Protein AF-A0A178CF64-F1 (afdb_monomer_lite)

Sequence (300 aa):
MYASLKESGLGAGDWAVFPGGGGGTGIQGVQLACAMGIRPVVVDTGESRRSLSLSLGAEYFVDFMTEADPVKKVLQVTNGGAHGVFVSAVQAYPASLDYLGSRIGGVVMCVGLPPKGRYHIDADPTQLCLKNQSIRGTLSSSRKDIAATLDFAKRGKIHLEPVVVGVSKFNEAVQRLKKGQVAGYAACMSERRFSELPEFVHDGVIYNAQPPMTSQDYGRMIDGIVGKLENFRLDLEMLVVDDRCSTDLDGMVSARFRLSYDSPNKKLGQDRVVFYEHVFFRFQGGKIAEIWPLIAWPET

Structure (mmCIF, N/CA/C/O backbone):
data_AF-A0A178CF64-F1
#
_entry.id   AF-A0A178CF64-F1
#
loop_
_atom_site.group_PDB
_atom_site.id
_atom_site.type_symbol
_atom_site.label_atom_id
_atom_site.label_alt_id
_atom_site.label_comp_id
_atom_site.label_asym_id
_atom_site.label_entity_id
_atom_site.label_seq_id
_atom_site.pdbx_PDB_ins_code
_atom_site.Cartn_x
_atom_site.Cartn_y
_atom_site.Cartn_z
_atom_site.occupancy
_atom_site.B_iso_or_equiv
_atom_site.auth_seq_id
_atom_site.auth_comp_id
_atom_site.auth_asym_id
_atom_site.auth_atom_id
_atom_site.pdbx_PDB_model_num
ATOM 1 N N . MET A 1 1 ? -7.869 -3.613 -4.020 1.00 85.31 1 MET A N 1
ATOM 2 C CA . MET A 1 1 ? -6.870 -4.348 -4.825 1.00 85.31 1 MET A CA 1
ATOM 3 C C . MET A 1 1 ? -7.505 -5.266 -5.867 1.00 85.31 1 MET A C 1
ATOM 5 O O . MET A 1 1 ? -7.234 -5.058 -7.037 1.00 85.31 1 MET A O 1
ATOM 9 N N . TYR A 1 2 ? -8.408 -6.188 -5.499 1.00 91.44 2 TYR A N 1
ATOM 10 C CA . TYR A 1 2 ? -9.139 -7.033 -6.467 1.00 91.44 2 TYR A CA 1
ATOM 11 C C . TYR A 1 2 ? -9.756 -6.249 -7.636 1.00 91.44 2 TYR A C 1
ATOM 13 O O . TYR A 1 2 ? -9.533 -6.585 -8.793 1.00 91.44 2 TYR A O 1
ATOM 21 N N . ALA A 1 3 ? -10.483 -5.162 -7.341 1.00 88.06 3 ALA A N 1
ATOM 22 C CA . ALA A 1 3 ? -11.058 -4.313 -8.383 1.00 88.06 3 ALA A CA 1
ATOM 23 C C . ALA A 1 3 ? -9.978 -3.771 -9.332 1.00 88.06 3 ALA A C 1
ATOM 25 O O . ALA A 1 3 ? -10.177 -3.784 -10.534 1.00 88.06 3 ALA A O 1
ATOM 26 N N . SER A 1 4 ? -8.813 -3.383 -8.811 1.00 92.69 4 SER A N 1
ATOM 27 C CA . SER A 1 4 ? -7.687 -2.911 -9.621 1.00 92.69 4 SER A CA 1
ATOM 28 C C . SER A 1 4 ? -7.172 -3.990 -10.575 1.00 92.69 4 SER A C 1
ATOM 30 O O . SER A 1 4 ? -7.055 -3.733 -11.765 1.00 92.69 4 SER A O 1
ATOM 32 N N . LEU A 1 5 ? -6.959 -5.217 -10.087 1.00 96.69 5 LEU A N 1
ATOM 33 C CA . LEU A 1 5 ? -6.530 -6.360 -10.909 1.00 96.69 5 LEU A CA 1
ATOM 34 C C . LEU A 1 5 ? -7.553 -6.733 -11.988 1.00 96.69 5 LEU A C 1
ATOM 36 O O . LEU A 1 5 ? -7.196 -7.043 -13.116 1.00 96.69 5 LEU A O 1
ATOM 40 N N . LYS A 1 6 ? -8.845 -6.680 -11.657 1.00 95.56 6 LYS A N 1
ATOM 41 C CA . LYS A 1 6 ? -9.922 -6.925 -12.622 1.00 95.56 6 LYS A CA 1
ATOM 42 C C . LYS A 1 6 ? -9.982 -5.823 -13.688 1.00 95.56 6 LYS A C 1
ATOM 44 O O . LYS A 1 6 ? -10.086 -6.111 -14.873 1.00 95.56 6 LYS A O 1
ATOM 49 N N . GLU A 1 7 ? -9.934 -4.561 -13.265 1.00 94.94 7 GLU A N 1
ATOM 50 C CA . GLU A 1 7 ? -10.034 -3.390 -14.143 1.00 94.94 7 GLU A CA 1
ATOM 51 C C . GLU A 1 7 ? -8.766 -3.159 -14.982 1.00 94.94 7 GLU A C 1
ATOM 53 O O . GLU A 1 7 ? -8.830 -2.481 -16.005 1.00 94.94 7 GLU A O 1
ATOM 58 N N . SER A 1 8 ? -7.620 -3.720 -14.592 1.00 97.50 8 SER A N 1
ATOM 59 C CA . SER A 1 8 ? -6.404 -3.667 -15.406 1.00 97.50 8 SER A CA 1
ATOM 60 C C . SER A 1 8 ? -6.485 -4.560 -16.648 1.00 97.50 8 SER A C 1
ATOM 62 O O . SER A 1 8 ? -5.685 -4.391 -17.560 1.00 97.50 8 SER A O 1
ATOM 64 N N . GLY A 1 9 ? -7.414 -5.524 -16.680 1.00 97.56 9 GLY A N 1
ATOM 65 C CA . GLY A 1 9 ? -7.559 -6.476 -17.783 1.00 97.56 9 GLY A CA 1
ATOM 66 C C . GLY A 1 9 ? -6.433 -7.510 -17.884 1.00 97.56 9 GLY A C 1
ATOM 67 O O . GLY A 1 9 ? -6.314 -8.153 -18.922 1.00 97.56 9 GLY A O 1
ATOM 68 N N . LEU A 1 10 ? -5.620 -7.675 -16.834 1.00 98.38 10 LEU A N 1
ATOM 69 C CA . LEU A 1 10 ? -4.530 -8.655 -16.825 1.00 98.38 10 LEU A CA 1
ATOM 70 C C . LEU A 1 10 ? -5.092 -10.080 -16.725 1.00 98.38 10 LEU A C 1
ATOM 72 O O . LEU A 1 10 ? -6.057 -10.330 -15.997 1.00 98.38 10 LEU A O 1
ATOM 76 N N . GLY A 1 11 ? -4.457 -11.012 -17.431 1.00 97.62 11 GLY A N 1
ATOM 77 C CA . GLY A 1 11 ? -4.781 -12.433 -17.446 1.00 97.62 11 GLY A CA 1
ATOM 78 C C . GLY A 1 11 ? -3.670 -13.320 -16.883 1.00 97.62 11 GLY A C 1
ATOM 79 O O . GLY A 1 11 ? -2.595 -12.868 -16.489 1.00 97.62 11 GLY A O 1
ATOM 80 N N . ALA A 1 12 ? -3.935 -14.626 -16.843 1.00 98.50 12 ALA A N 1
ATOM 81 C CA . ALA A 1 12 ? -2.943 -15.595 -16.398 1.00 98.50 12 ALA A CA 1
ATOM 82 C C . ALA A 1 12 ? -1.690 -15.559 -17.294 1.00 98.50 12 ALA A C 1
ATOM 84 O O . ALA A 1 12 ? -1.793 -15.548 -18.518 1.00 98.50 12 ALA A O 1
ATOM 85 N N . GLY A 1 13 ? -0.510 -15.565 -16.675 1.00 98.31 13 GLY A N 1
ATOM 86 C CA . GLY A 1 13 ? 0.785 -15.435 -17.346 1.00 98.31 13 GLY A CA 1
ATOM 87 C C . GLY A 1 13 ? 1.297 -13.997 -17.470 1.00 98.31 13 GLY A C 1
ATOM 88 O O . GLY A 1 13 ? 2.499 -13.814 -17.679 1.00 98.31 13 GLY A O 1
ATOM 89 N N . ASP A 1 14 ? 0.444 -12.988 -17.277 1.00 98.75 14 ASP A N 1
ATOM 90 C CA . ASP A 1 14 ? 0.860 -11.590 -17.345 1.00 98.75 14 ASP A CA 1
ATOM 91 C C . ASP A 1 14 ? 1.716 -11.192 -16.139 1.00 98.75 14 ASP A C 1
ATOM 93 O O . ASP A 1 14 ? 1.445 -11.548 -14.995 1.00 98.75 14 ASP A O 1
ATOM 97 N N . TRP A 1 15 ? 2.746 -10.395 -16.396 1.00 98.88 15 TRP A N 1
ATOM 98 C CA . TRP A 1 15 ? 3.561 -9.736 -15.373 1.00 98.88 15 TRP A CA 1
ATOM 99 C C . TRP A 1 15 ? 2.840 -8.565 -14.705 1.00 98.88 15 TRP A C 1
ATOM 101 O O . TRP A 1 15 ? 2.502 -7.586 -15.377 1.00 98.88 15 TRP A O 1
ATOM 111 N N . ALA A 1 16 ? 2.718 -8.619 -13.379 1.00 98.81 16 ALA A N 1
ATOM 112 C CA . ALA A 1 16 ? 2.222 -7.529 -12.547 1.00 98.81 16 ALA A CA 1
ATOM 113 C C . ALA A 1 16 ? 3.296 -7.059 -11.561 1.00 98.81 16 ALA A C 1
ATOM 115 O O . ALA A 1 16 ? 3.776 -7.842 -10.747 1.00 98.81 16 ALA A O 1
ATOM 116 N N . VAL A 1 17 ? 3.655 -5.779 -11.601 1.00 98.88 17 VAL A N 1
ATOM 117 C CA . VAL A 1 17 ? 4.623 -5.178 -10.674 1.00 98.88 17 VAL A CA 1
ATOM 118 C C . VAL A 1 17 ? 3.885 -4.461 -9.549 1.00 98.88 17 VAL A C 1
ATOM 120 O O . VAL A 1 17 ? 2.969 -3.680 -9.797 1.00 98.88 17 VAL A O 1
ATOM 123 N N . PHE A 1 18 ? 4.305 -4.702 -8.308 1.00 98.44 18 PHE A N 1
ATOM 124 C CA . PHE A 1 18 ? 3.733 -4.124 -7.092 1.00 98.44 18 PHE A CA 1
ATOM 125 C C . PHE A 1 18 ? 4.794 -3.313 -6.334 1.00 98.44 18 PHE A C 1
ATOM 127 O O . PHE A 1 18 ? 5.463 -3.853 -5.445 1.00 98.44 18 PHE A O 1
ATOM 134 N N . PRO A 1 19 ? 4.966 -2.015 -6.643 1.00 96.00 19 PRO A N 1
ATOM 135 C CA . PRO A 1 19 ? 5.761 -1.121 -5.814 1.00 96.00 19 PRO A CA 1
ATOM 136 C C . PRO A 1 19 ? 5.091 -0.925 -4.445 1.00 96.00 19 PRO A C 1
ATOM 138 O O . PRO A 1 19 ? 3.939 -0.485 -4.351 1.00 96.00 19 PRO A O 1
ATOM 141 N N . GLY A 1 20 ? 5.802 -1.286 -3.375 1.00 86.31 20 GLY A N 1
ATOM 142 C CA . GLY A 1 20 ? 5.241 -1.421 -2.027 1.00 86.31 20 GLY A CA 1
ATOM 143 C C . GLY A 1 20 ? 4.460 -2.720 -1.807 1.00 86.31 20 GLY A C 1
ATOM 144 O O . GLY A 1 20 ? 3.573 -2.772 -0.950 1.00 86.31 20 GLY A O 1
ATOM 145 N N . GLY A 1 21 ? 4.734 -3.752 -2.611 1.00 86.94 21 GLY A N 1
ATOM 146 C CA . GLY A 1 21 ? 4.069 -5.055 -2.549 1.00 86.94 21 GLY A CA 1
ATOM 147 C C . GLY A 1 21 ? 4.280 -5.810 -1.233 1.00 86.94 21 GLY A C 1
ATOM 148 O O . GLY A 1 21 ? 3.460 -6.656 -0.897 1.00 86.94 21 GLY A O 1
ATOM 149 N N . GLY A 1 22 ? 5.319 -5.478 -0.460 1.00 83.12 22 GLY A N 1
ATOM 150 C CA . GLY A 1 22 ? 5.569 -6.050 0.865 1.00 83.12 22 GLY A CA 1
ATOM 151 C C . GLY A 1 22 ? 4.776 -5.381 1.996 1.00 83.12 22 GLY A C 1
ATOM 152 O O . GLY A 1 22 ? 4.854 -5.824 3.140 1.00 83.12 22 GLY A O 1
ATOM 153 N N . GLY A 1 23 ? 4.025 -4.311 1.707 1.00 78.19 23 GLY A N 1
ATOM 154 C CA . GLY A 1 23 ? 3.138 -3.633 2.657 1.00 78.19 23 GLY A CA 1
ATOM 155 C C . GLY A 1 23 ? 1.730 -4.240 2.731 1.00 78.19 23 GLY A C 1
ATOM 156 O O . GLY A 1 23 ? 1.338 -5.054 1.899 1.00 78.19 23 GLY A O 1
ATOM 157 N N . GLY A 1 24 ? 0.915 -3.798 3.698 1.00 72.81 24 GLY A N 1
ATOM 158 C CA . GLY A 1 24 ? -0.389 -4.416 4.004 1.00 72.81 24 GLY A CA 1
ATOM 159 C C . GLY A 1 24 ? -1.406 -4.449 2.851 1.00 72.81 24 GLY A C 1
ATOM 160 O O . GLY A 1 24 ? -2.126 -5.434 2.691 1.00 72.81 24 GLY A O 1
ATOM 161 N N . THR A 1 25 ? -1.461 -3.403 2.021 1.00 81.12 25 THR A N 1
ATOM 162 C CA . THR A 1 25 ? -2.334 -3.367 0.829 1.00 81.12 25 THR A CA 1
ATOM 163 C C . THR A 1 25 ? -1.699 -4.083 -0.363 1.00 81.12 25 THR A C 1
ATOM 165 O O . THR A 1 25 ? -2.390 -4.793 -1.096 1.00 81.12 25 THR A O 1
ATOM 168 N N . GLY A 1 26 ? -0.389 -3.907 -0.556 1.00 86.94 26 GLY A N 1
ATOM 169 C CA . GLY A 1 26 ? 0.361 -4.495 -1.664 1.00 86.94 26 GLY A CA 1
ATOM 170 C C . GLY A 1 26 ? 0.359 -6.022 -1.620 1.00 86.94 26 GLY A C 1
ATOM 171 O O . GLY A 1 26 ? 0.064 -6.660 -2.629 1.00 86.94 26 GLY A O 1
ATOM 172 N N . ILE A 1 27 ? 0.552 -6.604 -0.433 1.00 88.06 27 ILE A N 1
ATOM 173 C CA . ILE A 1 27 ? 0.664 -8.058 -0.259 1.00 88.06 27 ILE A CA 1
ATOM 174 C C . ILE A 1 27 ? -0.650 -8.791 -0.547 1.00 88.06 27 ILE A C 1
ATOM 176 O O . ILE A 1 27 ? -0.655 -9.926 -1.017 1.00 88.06 27 ILE A O 1
ATOM 180 N N . GLN A 1 28 ? -1.790 -8.125 -0.341 1.00 89.12 28 GLN A N 1
ATOM 181 C CA . GLN A 1 28 ? -3.089 -8.646 -0.775 1.00 89.12 28 GLN A CA 1
ATOM 182 C C . GLN A 1 28 ? -3.179 -8.704 -2.304 1.00 89.12 28 GLN A C 1
ATOM 184 O O . GLN A 1 28 ? -3.782 -9.621 -2.852 1.00 89.12 28 GLN A O 1
ATOM 189 N N . GLY A 1 29 ? -2.577 -7.735 -2.997 1.00 94.06 29 GLY A N 1
ATOM 190 C CA . GLY A 1 29 ? -2.503 -7.712 -4.456 1.00 94.06 29 GLY A CA 1
ATOM 191 C C . GLY A 1 29 ? -1.638 -8.813 -5.025 1.00 94.06 29 GLY A C 1
ATOM 192 O O . GLY A 1 29 ? -2.067 -9.471 -5.963 1.00 94.06 29 GLY A O 1
ATOM 193 N N . VAL A 1 30 ? -0.484 -9.059 -4.409 1.00 97.62 30 VAL A N 1
ATOM 194 C CA . VAL A 1 30 ? 0.423 -10.155 -4.774 1.00 97.62 30 VAL A CA 1
ATOM 195 C C . VAL A 1 30 ? -0.295 -11.503 -4.704 1.00 97.62 30 VAL A C 1
ATOM 197 O O . VAL A 1 30 ? -0.315 -12.238 -5.689 1.00 97.62 30 VAL A O 1
ATOM 200 N N . GLN A 1 31 ? -0.957 -11.791 -3.581 1.00 97.94 31 GLN A N 1
ATOM 201 C CA . GLN A 1 31 ? -1.690 -13.046 -3.387 1.00 97.94 31 GLN A CA 1
ATOM 202 C C . GLN A 1 31 ? -2.848 -13.204 -4.373 1.00 97.94 31 GLN A C 1
ATOM 204 O O . GLN A 1 31 ? -3.008 -14.257 -4.984 1.00 97.94 31 GLN A O 1
ATOM 209 N N . LEU A 1 32 ? -3.642 -12.145 -4.559 1.00 97.38 32 LEU A N 1
ATOM 210 C CA . LEU A 1 32 ? -4.746 -12.143 -5.519 1.00 97.38 32 LEU A CA 1
ATOM 211 C C . LEU A 1 32 ? -4.250 -12.352 -6.950 1.00 97.38 32 LEU A C 1
ATOM 213 O O . LEU A 1 32 ? -4.822 -13.163 -7.669 1.00 97.38 32 LEU A O 1
ATOM 217 N N . ALA A 1 33 ? -3.183 -11.662 -7.351 1.00 98.31 33 ALA A N 1
ATOM 218 C CA . ALA A 1 33 ? -2.577 -11.818 -8.666 1.00 98.31 33 ALA A CA 1
ATOM 219 C C . ALA A 1 33 ? -2.101 -13.261 -8.878 1.00 98.31 33 ALA A C 1
ATOM 221 O O . ALA A 1 33 ? -2.531 -13.901 -9.836 1.00 98.31 33 ALA A O 1
ATOM 222 N N . CYS A 1 34 ? -1.331 -13.808 -7.933 1.00 98.38 34 CYS A N 1
ATOM 223 C CA . CYS A 1 34 ? -0.891 -15.202 -7.964 1.00 98.38 34 CYS A CA 1
ATOM 224 C C . CYS A 1 34 ? -2.085 -16.170 -8.081 1.00 98.38 34 CYS A C 1
ATOM 226 O O . CYS A 1 34 ? -2.106 -17.053 -8.939 1.00 98.38 34 CYS A O 1
ATOM 228 N N . ALA A 1 35 ? -3.141 -15.960 -7.289 1.00 97.94 35 ALA A N 1
ATOM 229 C CA . ALA A 1 35 ? -4.351 -16.779 -7.319 1.00 97.94 35 ALA A CA 1
ATOM 230 C C . ALA A 1 35 ? -5.157 -16.660 -8.627 1.00 97.94 35 ALA A C 1
ATOM 232 O O . ALA A 1 35 ? -5.910 -17.577 -8.962 1.00 97.94 35 ALA A O 1
ATOM 233 N N . MET A 1 36 ? -5.007 -15.552 -9.356 1.00 98.25 36 MET A N 1
ATOM 234 C CA . MET A 1 36 ? -5.576 -15.315 -10.688 1.00 98.25 36 MET A CA 1
ATOM 235 C C . MET A 1 36 ? -4.660 -15.820 -11.821 1.00 98.25 36 MET A C 1
ATOM 237 O O . MET A 1 36 ? -5.006 -15.682 -12.991 1.00 98.25 36 MET A O 1
ATOM 241 N N . GLY A 1 37 ? -3.508 -16.417 -11.492 1.00 98.38 37 GLY A N 1
ATOM 242 C CA . GLY A 1 37 ? -2.508 -16.889 -12.454 1.00 98.38 37 GLY A CA 1
ATOM 243 C C . GLY A 1 37 ? -1.616 -15.783 -13.026 1.00 98.38 37 GLY A C 1
ATOM 244 O O . GLY A 1 37 ? -0.820 -16.049 -13.923 1.00 98.38 37 GLY A O 1
ATOM 245 N N . ILE A 1 38 ? -1.749 -14.552 -12.534 1.00 98.81 38 ILE A N 1
ATOM 246 C CA . ILE A 1 38 ? -0.888 -13.412 -12.863 1.00 98.81 38 ILE A CA 1
ATOM 247 C C . ILE A 1 38 ? 0.437 -13.592 -12.110 1.00 98.81 38 ILE A C 1
ATOM 249 O O . ILE A 1 38 ? 0.459 -14.129 -11.004 1.00 98.81 38 ILE A O 1
ATOM 253 N N . ARG A 1 39 ? 1.540 -13.136 -12.702 1.00 98.75 39 ARG A N 1
ATOM 254 C CA . ARG A 1 39 ? 2.914 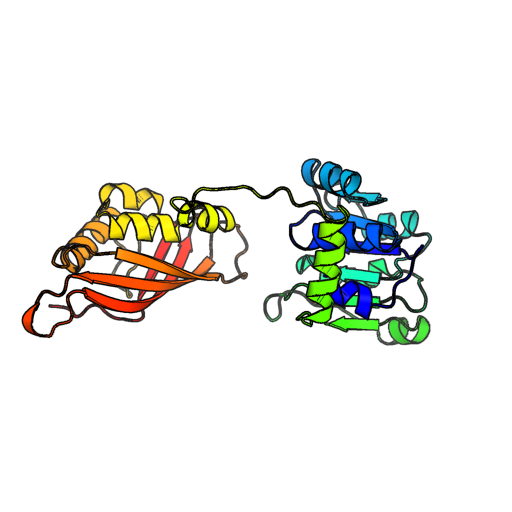-13.318 -12.219 1.00 98.75 39 ARG A CA 1
ATOM 255 C C . ARG A 1 39 ? 3.389 -12.075 -11.458 1.00 98.75 39 ARG A C 1
ATOM 257 O O . ARG A 1 39 ? 3.714 -11.068 -12.098 1.00 98.75 39 ARG A O 1
ATOM 264 N N . PRO A 1 40 ? 3.398 -12.079 -10.111 1.00 98.75 40 PRO A N 1
ATOM 265 C CA . PRO A 1 40 ? 3.672 -10.878 -9.335 1.00 98.75 40 PRO A CA 1
ATOM 266 C C . PRO A 1 40 ? 5.178 -10.653 -9.162 1.00 98.75 40 PRO A C 1
ATOM 268 O O . PRO A 1 40 ? 5.913 -11.556 -8.766 1.00 98.75 40 PRO A O 1
ATOM 271 N N . VAL A 1 41 ? 5.624 -9.419 -9.373 1.00 98.88 41 VAL A N 1
ATOM 272 C CA . VAL A 1 41 ? 6.958 -8.928 -9.016 1.00 98.88 41 VAL A CA 1
ATOM 273 C C . VAL A 1 41 ? 6.789 -7.851 -7.955 1.00 98.88 41 VAL A C 1
ATOM 275 O O . VAL A 1 41 ? 6.091 -6.862 -8.171 1.00 98.88 41 VAL A O 1
ATOM 278 N N . VAL A 1 42 ? 7.421 -8.025 -6.801 1.00 98.69 42 VAL A N 1
ATOM 279 C CA . VAL A 1 42 ? 7.380 -7.042 -5.715 1.00 98.69 42 VAL A CA 1
ATOM 280 C C . VAL A 1 42 ? 8.602 -6.144 -5.792 1.00 98.69 42 VAL A C 1
ATOM 282 O O . VAL A 1 42 ? 9.720 -6.635 -5.914 1.00 98.69 42 VAL A O 1
ATOM 285 N N . VAL A 1 43 ? 8.386 -4.833 -5.684 1.00 98.31 43 VAL A N 1
ATOM 286 C CA . VAL A 1 43 ? 9.458 -3.853 -5.474 1.00 98.31 43 VAL A CA 1
ATOM 287 C C . VAL A 1 43 ? 9.263 -3.256 -4.088 1.00 98.31 43 VAL A C 1
ATOM 289 O O . VAL A 1 43 ? 8.299 -2.525 -3.857 1.00 98.31 43 VAL A O 1
ATOM 292 N N . ASP A 1 44 ? 10.125 -3.613 -3.144 1.00 94.44 44 ASP A N 1
ATOM 293 C CA . ASP A 1 44 ? 10.050 -3.151 -1.754 1.00 94.44 44 ASP A CA 1
ATOM 294 C C . ASP A 1 44 ? 11.455 -3.162 -1.124 1.00 94.44 44 ASP A C 1
ATOM 296 O O . ASP A 1 44 ? 12.432 -3.201 -1.858 1.00 94.44 44 ASP A O 1
ATOM 300 N N . THR A 1 45 ? 11.599 -3.102 0.199 1.00 92.69 45 THR A N 1
ATOM 301 C CA . THR A 1 45 ? 12.903 -3.258 0.859 1.00 92.69 45 THR A CA 1
ATOM 302 C C . THR A 1 45 ? 12.812 -4.038 2.168 1.00 92.69 45 THR A C 1
ATOM 304 O O . THR A 1 45 ? 11.806 -3.966 2.881 1.00 92.69 45 THR A O 1
ATOM 307 N N . GLY A 1 46 ? 13.875 -4.776 2.493 1.00 88.19 46 GLY A N 1
ATOM 308 C CA . GLY A 1 46 ? 14.039 -5.485 3.759 1.00 88.19 46 GLY A CA 1
ATOM 309 C C . GLY A 1 46 ? 13.685 -6.972 3.701 1.00 88.19 46 GLY A C 1
ATOM 310 O O . GLY A 1 46 ? 12.709 -7.395 3.077 1.00 88.19 46 GLY A O 1
ATOM 311 N N . GLU A 1 47 ? 14.470 -7.777 4.423 1.00 88.75 47 GLU A N 1
ATOM 312 C CA . GLU A 1 47 ? 14.418 -9.244 4.351 1.00 88.75 47 GLU A CA 1
ATOM 313 C C . GLU A 1 47 ? 13.080 -9.833 4.818 1.00 88.75 47 GLU A C 1
ATOM 315 O O . GLU A 1 47 ? 12.573 -10.786 4.231 1.00 88.75 47 GLU A O 1
ATOM 320 N N . SER A 1 48 ? 12.441 -9.231 5.824 1.00 83.44 48 SER A N 1
ATOM 321 C CA . SER A 1 48 ? 11.122 -9.681 6.284 1.00 83.44 48 SER A CA 1
ATOM 322 C C . SER A 1 48 ? 10.056 -9.540 5.194 1.00 83.44 48 SER A C 1
ATOM 324 O O . SER A 1 48 ? 9.268 -10.461 4.977 1.00 83.44 48 SER A O 1
ATOM 326 N N . ARG A 1 49 ? 10.057 -8.419 4.460 1.00 86.75 49 ARG A N 1
ATOM 327 C CA . ARG A 1 49 ? 9.145 -8.183 3.331 1.00 86.75 49 ARG A CA 1
ATOM 328 C C . ARG A 1 49 ? 9.476 -9.083 2.150 1.00 86.75 49 ARG A C 1
ATOM 330 O O . ARG A 1 49 ? 8.548 -9.564 1.500 1.00 86.75 49 ARG A O 1
ATOM 337 N N . ARG A 1 50 ? 10.763 -9.341 1.900 1.00 93.69 50 ARG A N 1
ATOM 338 C CA . ARG A 1 50 ? 11.231 -10.291 0.882 1.00 93.69 50 ARG A CA 1
ATOM 339 C C . ARG A 1 50 ? 10.679 -11.686 1.141 1.00 93.69 50 ARG A C 1
ATOM 341 O O . ARG A 1 50 ? 9.951 -12.220 0.306 1.00 93.69 50 ARG A O 1
ATOM 348 N N . SER A 1 51 ? 10.988 -12.237 2.311 1.00 92.75 51 SER A N 1
ATOM 349 C CA . SER A 1 51 ? 10.562 -13.570 2.731 1.00 92.75 51 SER A CA 1
ATOM 350 C C . SER A 1 51 ? 9.035 -13.708 2.699 1.00 92.75 51 SER A C 1
ATOM 352 O O . SER A 1 51 ? 8.517 -14.650 2.098 1.00 92.75 51 SER A O 1
ATOM 354 N N . LEU A 1 52 ? 8.306 -12.723 3.242 1.00 88.25 52 LEU A N 1
ATOM 355 C CA . LEU A 1 52 ? 6.841 -12.701 3.212 1.00 88.25 52 LEU A CA 1
ATOM 356 C C . LEU A 1 52 ? 6.299 -12.705 1.776 1.00 88.25 52 LEU A C 1
ATOM 358 O O . LEU A 1 52 ? 5.473 -13.547 1.432 1.00 88.25 52 LEU A O 1
ATOM 362 N N . SER A 1 53 ? 6.784 -11.801 0.924 1.00 94.94 53 SER A N 1
ATOM 363 C CA . SER A 1 53 ? 6.300 -11.654 -0.454 1.00 94.94 53 SER A CA 1
ATOM 364 C C . SER A 1 53 ? 6.496 -12.925 -1.276 1.00 94.94 53 SER A C 1
ATOM 366 O O . SER A 1 53 ? 5.564 -13.366 -1.946 1.00 94.94 53 SER A O 1
ATOM 368 N N . LEU A 1 54 ? 7.685 -13.533 -1.198 1.00 97.94 54 LEU A N 1
ATOM 369 C CA . LEU A 1 54 ? 7.997 -14.772 -1.914 1.00 97.94 54 LEU A CA 1
ATOM 370 C C . LEU A 1 54 ? 7.148 -15.943 -1.399 1.00 97.94 54 LEU A C 1
ATOM 372 O O . LEU A 1 54 ? 6.605 -16.703 -2.197 1.00 97.94 54 LEU A O 1
ATOM 376 N N . SER A 1 55 ? 6.959 -16.052 -0.079 1.00 96.31 55 SER A N 1
ATOM 377 C CA . SER A 1 55 ? 6.105 -17.095 0.509 1.00 96.31 55 SER A CA 1
ATOM 378 C C . SER A 1 55 ? 4.629 -16.975 0.104 1.00 96.31 55 SER A C 1
ATOM 380 O O . SER A 1 55 ? 3.918 -17.975 0.051 1.00 96.31 55 SER A O 1
ATOM 382 N N . LEU A 1 56 ? 4.178 -15.759 -0.225 1.00 95.38 56 LEU A N 1
ATOM 383 C CA . LEU A 1 56 ? 2.796 -15.435 -0.579 1.00 95.38 56 LEU A CA 1
ATOM 384 C C . LEU A 1 56 ? 2.567 -15.288 -2.093 1.00 95.38 56 LEU A C 1
ATOM 386 O O . LEU A 1 56 ? 1.542 -14.755 -2.522 1.00 95.38 56 LEU A O 1
ATOM 390 N N . GLY A 1 57 ? 3.494 -15.795 -2.910 1.00 96.62 57 GLY A N 1
ATOM 391 C CA . GLY A 1 57 ? 3.284 -15.978 -4.346 1.00 96.62 57 GLY A CA 1
ATOM 392 C C . GLY A 1 57 ? 3.893 -14.908 -5.248 1.00 96.62 57 GLY A C 1
ATOM 393 O O . GLY A 1 57 ? 3.608 -14.914 -6.445 1.00 96.62 57 GLY A O 1
ATOM 394 N N . ALA A 1 58 ? 4.732 -14.006 -4.726 1.00 98.38 58 ALA A N 1
ATOM 395 C CA . ALA A 1 58 ? 5.600 -13.211 -5.590 1.00 98.38 58 ALA A CA 1
ATOM 396 C C . ALA A 1 58 ? 6.631 -14.119 -6.275 1.00 98.38 58 ALA A C 1
ATOM 398 O O . ALA A 1 58 ? 7.291 -14.922 -5.621 1.00 98.38 58 ALA A O 1
ATOM 399 N N . GLU A 1 59 ? 6.801 -13.961 -7.585 1.00 98.62 59 GLU A N 1
ATOM 400 C CA . GLU A 1 59 ? 7.810 -14.695 -8.354 1.00 98.62 59 GLU A CA 1
ATOM 401 C C . GLU A 1 59 ? 9.196 -14.056 -8.197 1.00 98.62 59 GLU A C 1
ATOM 403 O O . GLU A 1 59 ? 10.213 -14.745 -8.155 1.00 98.62 59 GLU A O 1
ATOM 408 N N . TYR A 1 60 ? 9.234 -12.728 -8.043 1.00 98.62 60 TYR A N 1
ATOM 409 C CA . TYR A 1 60 ? 10.457 -11.970 -7.802 1.00 98.62 60 TYR A CA 1
ATOM 410 C C . TYR A 1 60 ? 10.250 -10.891 -6.743 1.00 98.62 60 TYR A C 1
ATOM 412 O O . TYR A 1 60 ? 9.180 -10.288 -6.640 1.00 98.62 60 TYR A O 1
ATOM 420 N N . PHE A 1 61 ? 11.322 -10.608 -6.006 1.00 98.62 61 PHE A N 1
ATOM 421 C CA . PHE A 1 61 ? 11.430 -9.468 -5.104 1.00 98.62 61 PHE A CA 1
ATOM 422 C C . PHE A 1 61 ? 12.649 -8.632 -5.496 1.00 98.62 61 PHE A C 1
ATOM 424 O O . PHE A 1 61 ? 13.767 -9.149 -5.553 1.00 98.62 61 PHE A O 1
ATOM 431 N N . VAL A 1 62 ? 12.425 -7.351 -5.768 1.00 98.50 62 VAL A N 1
ATOM 432 C CA . VAL A 1 62 ? 13.450 -6.360 -6.098 1.00 98.50 62 VAL A CA 1
ATOM 433 C C . VAL A 1 62 ? 13.587 -5.426 -4.904 1.00 98.50 62 VAL A C 1
ATOM 435 O O . VAL A 1 62 ? 12.643 -4.702 -4.581 1.00 98.50 62 VAL A O 1
ATOM 438 N N . ASP A 1 63 ? 14.746 -5.466 -4.244 1.00 97.12 63 ASP A N 1
ATOM 439 C CA . ASP A 1 63 ? 15.014 -4.612 -3.088 1.00 97.12 63 ASP A CA 1
ATOM 440 C C . ASP A 1 63 ? 15.565 -3.258 -3.541 1.00 97.12 63 ASP A C 1
ATOM 442 O O . ASP A 1 63 ? 16.714 -3.171 -3.976 1.00 97.12 63 ASP A O 1
ATOM 446 N N . PHE A 1 64 ? 14.761 -2.199 -3.441 1.00 94.12 64 PHE A N 1
ATOM 447 C CA . PHE A 1 64 ? 15.149 -0.882 -3.953 1.00 94.12 64 PHE A CA 1
ATOM 448 C C . PHE A 1 64 ? 16.257 -0.187 -3.147 1.00 94.12 64 PHE A C 1
ATOM 450 O O . PHE A 1 64 ? 16.778 0.827 -3.603 1.00 94.12 64 PHE A O 1
ATOM 457 N N . MET A 1 65 ? 16.608 -0.692 -1.959 1.00 93.75 65 MET A N 1
ATOM 458 C CA . MET A 1 65 ? 17.726 -0.161 -1.172 1.00 93.75 65 MET A CA 1
ATOM 459 C C . MET A 1 65 ? 19.057 -0.807 -1.554 1.00 93.75 65 MET A C 1
ATOM 461 O O . MET A 1 65 ? 20.102 -0.182 -1.388 1.00 93.75 65 MET A O 1
ATOM 465 N N . THR A 1 66 ? 19.041 -2.051 -2.039 1.00 94.44 66 THR A N 1
ATOM 466 C CA . THR A 1 66 ? 20.267 -2.776 -2.417 1.00 94.44 66 THR A CA 1
ATOM 467 C C . THR A 1 66 ? 20.501 -2.815 -3.924 1.00 94.44 66 THR A C 1
ATOM 469 O O . THR A 1 66 ? 21.637 -2.970 -4.364 1.00 94.44 66 THR A O 1
ATOM 472 N N . GLU A 1 67 ? 19.444 -2.704 -4.727 1.00 94.50 67 GLU A N 1
ATOM 473 C CA . GLU A 1 67 ? 19.531 -2.658 -6.185 1.00 94.50 67 GLU A CA 1
ATOM 474 C C . GLU A 1 67 ? 19.800 -1.222 -6.643 1.00 94.50 67 GLU A C 1
ATOM 476 O O . GLU A 1 67 ? 19.010 -0.319 -6.378 1.00 94.50 67 GLU A O 1
ATOM 481 N N . ALA A 1 68 ? 20.900 -1.012 -7.370 1.00 94.44 68 ALA A N 1
ATOM 482 C CA . ALA A 1 68 ? 21.279 0.319 -7.855 1.00 94.44 68 ALA A CA 1
ATOM 483 C C . ALA A 1 68 ? 20.257 0.909 -8.845 1.00 94.44 68 ALA A C 1
ATOM 485 O O . ALA A 1 68 ? 20.100 2.124 -8.925 1.00 94.44 68 ALA A O 1
ATOM 486 N N . ASP A 1 69 ? 19.576 0.044 -9.601 1.00 97.00 69 ASP A N 1
ATOM 487 C CA . ASP A 1 69 ? 18.524 0.416 -10.545 1.00 97.00 69 ASP A CA 1
ATOM 488 C C . ASP A 1 69 ? 17.373 -0.610 -10.473 1.00 97.00 69 ASP A C 1
ATOM 490 O O . ASP A 1 69 ? 17.375 -1.629 -11.184 1.00 97.00 69 ASP A O 1
ATOM 494 N N . PRO A 1 70 ? 16.386 -0.372 -9.588 1.00 97.31 70 PRO A N 1
ATOM 495 C CA . PRO A 1 70 ? 15.255 -1.276 -9.393 1.00 97.31 70 PRO A CA 1
ATOM 496 C C . PRO A 1 70 ? 14.396 -1.433 -10.652 1.00 97.31 70 PRO A C 1
ATOM 498 O O . PRO A 1 70 ? 13.886 -2.522 -10.921 1.00 97.31 70 PRO A O 1
ATOM 501 N N . VAL A 1 71 ? 14.267 -0.373 -11.457 1.00 98.19 71 VAL A N 1
ATOM 502 C CA . VAL A 1 71 ? 13.518 -0.396 -12.720 1.00 98.19 71 VAL A CA 1
ATOM 503 C C . VAL A 1 71 ? 14.186 -1.363 -13.685 1.00 98.19 71 VAL A C 1
ATOM 505 O O . VAL A 1 71 ? 13.542 -2.298 -14.162 1.00 98.19 71 VAL A O 1
ATOM 508 N N . LYS A 1 72 ? 15.491 -1.216 -13.927 1.00 98.31 72 LYS A N 1
ATOM 509 C CA . LYS A 1 72 ? 16.235 -2.117 -14.815 1.00 98.31 72 LYS A CA 1
ATOM 510 C C . LYS A 1 72 ? 16.141 -3.570 -14.365 1.00 98.31 72 LYS A C 1
ATOM 512 O O . LYS A 1 72 ? 15.973 -4.453 -15.208 1.00 98.31 72 LYS A O 1
ATOM 517 N N . LYS A 1 73 ? 16.200 -3.833 -13.056 1.00 98.50 73 LYS A N 1
ATOM 518 C CA . LYS A 1 73 ? 16.028 -5.187 -12.518 1.00 98.50 73 LYS A CA 1
ATOM 519 C C . LYS A 1 73 ? 14.642 -5.754 -12.833 1.00 98.50 73 LYS A C 1
ATOM 521 O O . LYS A 1 73 ? 14.543 -6.893 -13.290 1.00 98.50 73 LYS A O 1
ATOM 526 N N . VAL A 1 74 ? 13.589 -4.957 -12.652 1.00 98.69 74 VAL A N 1
ATOM 527 C CA . VAL A 1 74 ? 12.215 -5.332 -13.022 1.00 98.69 74 VAL A CA 1
ATOM 528 C C . VAL A 1 74 ? 12.107 -5.618 -14.521 1.00 98.69 74 VAL A C 1
ATOM 530 O O . VAL A 1 74 ? 11.536 -6.637 -14.912 1.00 98.69 74 VAL A O 1
ATOM 533 N N . LEU A 1 75 ? 12.690 -4.777 -15.376 1.00 98.62 75 LEU A N 1
ATOM 534 C CA . LEU A 1 75 ? 12.681 -4.988 -16.826 1.00 98.62 75 LEU A CA 1
ATOM 535 C C . LEU A 1 75 ? 13.386 -6.289 -17.226 1.00 98.62 75 LEU A C 1
ATOM 537 O O . LEU A 1 75 ? 12.912 -6.984 -18.121 1.00 98.62 75 LEU A O 1
ATOM 541 N N . GLN A 1 76 ? 14.474 -6.662 -16.548 1.00 98.25 76 GLN A N 1
ATOM 542 C CA . GLN A 1 76 ? 15.159 -7.936 -16.790 1.00 98.25 76 GLN A CA 1
ATOM 543 C C . GLN A 1 76 ? 14.274 -9.137 -16.442 1.00 98.25 76 GLN A C 1
ATOM 545 O O . GLN A 1 76 ? 14.116 -10.033 -17.269 1.00 98.25 76 GLN A O 1
ATOM 550 N N . VAL A 1 77 ? 13.670 -9.157 -15.249 1.00 98.19 77 VAL A N 1
ATOM 551 C CA . VAL A 1 77 ? 12.868 -10.315 -14.804 1.00 98.19 77 VAL A CA 1
ATOM 552 C C . VAL A 1 77 ? 11.533 -10.429 -15.545 1.00 98.19 77 VAL A C 1
ATOM 554 O O . VAL A 1 77 ? 11.017 -11.527 -15.713 1.00 98.19 77 VAL A O 1
ATOM 557 N N . THR A 1 78 ? 10.999 -9.314 -16.053 1.00 98.44 78 THR A N 1
ATOM 558 C CA . THR A 1 78 ? 9.744 -9.279 -16.828 1.00 98.44 78 THR A CA 1
ATOM 559 C C . THR A 1 78 ? 9.945 -9.397 -18.343 1.00 98.44 78 THR A C 1
ATOM 561 O O . THR A 1 78 ? 8.977 -9.295 -19.103 1.00 98.44 78 THR A O 1
ATOM 564 N N . ASN A 1 79 ? 11.183 -9.617 -18.802 1.00 96.25 79 ASN A N 1
ATOM 565 C CA . ASN A 1 79 ? 11.553 -9.660 -20.219 1.00 96.25 79 ASN A CA 1
ATOM 566 C C . ASN A 1 79 ? 11.081 -8.414 -20.999 1.00 96.25 79 ASN A C 1
ATOM 568 O O . ASN A 1 79 ? 10.364 -8.508 -21.995 1.00 96.25 79 ASN A O 1
ATOM 572 N N . GLY A 1 80 ? 11.449 -7.233 -20.502 1.00 96.62 80 GLY A N 1
ATOM 573 C CA . GLY A 1 80 ? 11.254 -5.953 -21.183 1.00 96.62 80 GLY A CA 1
ATOM 574 C C . GLY A 1 80 ? 10.119 -5.076 -20.652 1.00 96.62 80 GLY A C 1
ATOM 575 O O . GLY A 1 80 ? 9.961 -3.967 -21.169 1.00 96.62 80 GLY A O 1
ATOM 576 N N . GLY A 1 81 ? 9.366 -5.512 -19.635 1.00 98.00 81 GLY A N 1
ATOM 577 C CA . GLY A 1 81 ? 8.401 -4.665 -18.924 1.00 98.00 81 GLY A CA 1
ATOM 578 C C . GLY A 1 81 ? 7.135 -5.368 -18.438 1.00 98.00 81 GLY A C 1
ATOM 579 O O . GLY A 1 81 ? 6.733 -6.413 -18.959 1.00 98.00 81 GLY A O 1
ATOM 580 N N . ALA A 1 82 ? 6.480 -4.771 -17.447 1.00 98.62 82 ALA A N 1
ATOM 581 C CA . ALA A 1 82 ? 5.248 -5.281 -16.855 1.00 98.62 82 ALA A CA 1
ATOM 582 C C . ALA A 1 82 ? 4.023 -5.060 -17.753 1.00 98.62 82 ALA A C 1
ATOM 584 O O . ALA A 1 82 ? 3.940 -4.066 -18.470 1.00 98.62 82 ALA A O 1
ATOM 585 N N . HIS A 1 83 ? 3.045 -5.964 -17.671 1.00 98.81 83 HIS A N 1
ATOM 586 C CA . HIS A 1 83 ? 1.723 -5.761 -18.276 1.00 98.81 83 HIS A CA 1
ATOM 587 C C . HIS A 1 83 ? 0.884 -4.816 -17.410 1.00 98.81 83 HIS A C 1
ATOM 589 O O . HIS A 1 83 ? 0.152 -3.983 -17.936 1.00 98.81 83 HIS A O 1
ATOM 595 N N . GLY A 1 84 ? 1.043 -4.897 -16.086 1.00 98.75 84 GLY A N 1
ATOM 596 C CA . GLY A 1 84 ? 0.386 -4.012 -15.128 1.00 98.75 84 GLY A CA 1
ATOM 597 C C . GLY A 1 84 ? 1.323 -3.575 -14.007 1.00 98.75 84 GLY A C 1
ATOM 598 O O . GLY A 1 84 ? 2.136 -4.365 -13.529 1.00 98.75 84 GLY A O 1
ATOM 599 N N . VAL A 1 85 ? 1.194 -2.329 -13.558 1.00 98.81 85 VAL A N 1
ATOM 600 C CA . VAL A 1 85 ? 1.911 -1.783 -12.395 1.00 98.81 85 VAL A CA 1
ATOM 601 C C . VAL A 1 85 ? 0.882 -1.278 -11.391 1.00 98.81 85 VAL A C 1
ATOM 603 O O . VAL A 1 85 ? 0.103 -0.389 -11.709 1.00 98.81 85 VAL A O 1
ATOM 606 N N . PHE A 1 86 ? 0.865 -1.822 -10.177 1.00 98.31 86 PHE A N 1
ATOM 607 C CA . PHE A 1 86 ? -0.144 -1.525 -9.155 1.00 98.31 86 PHE A CA 1
ATOM 608 C C . PHE A 1 86 ? 0.475 -0.717 -8.020 1.00 98.31 86 PHE A C 1
ATOM 610 O O . PHE A 1 86 ? 1.120 -1.262 -7.124 1.00 98.31 86 PHE A O 1
ATOM 617 N N . VAL A 1 87 ? 0.284 0.601 -8.054 1.00 95.31 87 VAL A N 1
ATOM 618 C CA . VAL A 1 87 ? 0.987 1.525 -7.158 1.00 95.31 87 VAL A CA 1
ATOM 619 C C . VAL A 1 87 ? 0.201 1.707 -5.860 1.00 95.31 87 VAL A C 1
ATOM 621 O O . VAL A 1 87 ? -0.700 2.544 -5.775 1.00 95.31 87 VAL A O 1
ATOM 624 N N . SER A 1 88 ? 0.535 0.916 -4.835 1.00 84.81 88 SER A N 1
ATOM 625 C CA . SER A 1 88 ? 0.027 1.107 -3.465 1.00 84.81 88 SER A CA 1
ATOM 626 C C . SER A 1 88 ? 0.933 1.988 -2.603 1.00 84.81 88 SER A C 1
ATOM 628 O O . SER A 1 88 ? 0.435 2.681 -1.719 1.00 84.81 88 SER A O 1
ATOM 630 N N . ALA A 1 89 ? 2.243 1.981 -2.864 1.00 87.25 89 ALA A N 1
ATOM 631 C CA . ALA A 1 89 ? 3.200 2.902 -2.259 1.00 87.25 89 ALA A CA 1
ATOM 632 C C . ALA A 1 89 ? 3.277 4.190 -3.089 1.00 87.25 89 ALA A C 1
ATOM 634 O O . ALA A 1 89 ? 3.842 4.201 -4.181 1.00 87.25 89 ALA A O 1
ATOM 635 N N . VAL A 1 90 ? 2.698 5.276 -2.578 1.00 87.31 90 VAL A N 1
ATOM 636 C CA . VAL A 1 90 ? 2.528 6.543 -3.314 1.00 87.31 90 VAL A CA 1
ATOM 637 C C . VAL A 1 90 ? 3.849 7.172 -3.768 1.00 87.31 90 VAL A C 1
ATOM 639 O O . VAL A 1 90 ? 3.908 7.814 -4.812 1.00 87.31 90 VAL A O 1
ATOM 642 N N . GLN A 1 91 ? 4.938 6.925 -3.045 1.00 89.75 91 GLN A N 1
ATOM 643 C CA . GLN A 1 91 ? 6.282 7.371 -3.399 1.00 89.75 91 GLN A CA 1
ATOM 644 C C . GLN A 1 91 ? 6.827 6.741 -4.688 1.00 89.75 91 GLN A C 1
ATOM 646 O O . GLN A 1 91 ? 7.787 7.255 -5.250 1.00 89.75 91 GLN A O 1
ATOM 651 N N . ALA A 1 92 ? 6.224 5.649 -5.167 1.00 94.44 92 ALA A N 1
ATOM 652 C CA . ALA A 1 92 ? 6.624 4.981 -6.400 1.00 94.44 92 ALA A CA 1
ATOM 653 C C . ALA A 1 92 ? 5.918 5.529 -7.653 1.00 94.44 92 ALA A C 1
ATOM 655 O O . ALA A 1 92 ? 6.239 5.090 -8.756 1.00 94.44 92 ALA A O 1
ATOM 656 N N . TYR A 1 93 ? 4.983 6.480 -7.516 1.00 96.19 93 TYR A N 1
ATOM 657 C CA . TYR A 1 93 ? 4.321 7.096 -8.672 1.00 96.19 93 TYR A CA 1
ATOM 658 C C . TYR A 1 93 ? 5.295 7.668 -9.716 1.00 96.19 93 TYR A C 1
ATOM 660 O O . TYR A 1 93 ? 5.097 7.355 -10.891 1.00 96.19 93 TYR A O 1
ATOM 668 N N . PRO A 1 94 ? 6.369 8.395 -9.345 1.00 96.81 94 PRO A N 1
ATOM 669 C CA . PRO A 1 94 ? 7.299 8.953 -10.327 1.00 96.81 94 PRO A CA 1
ATOM 670 C C . PRO A 1 94 ? 7.954 7.910 -11.242 1.00 96.81 94 PRO A C 1
ATOM 672 O O . PRO A 1 94 ? 8.123 8.174 -12.421 1.00 96.81 94 PRO A O 1
ATOM 675 N N . ALA A 1 95 ? 8.252 6.712 -10.728 1.00 96.25 95 ALA A N 1
ATOM 676 C CA . ALA A 1 95 ? 8.884 5.625 -11.490 1.00 96.25 95 ALA A CA 1
ATOM 677 C C . ALA A 1 95 ? 7.870 4.631 -12.096 1.00 96.25 95 ALA A C 1
ATOM 679 O O . ALA A 1 95 ? 8.242 3.600 -12.653 1.00 96.25 95 ALA A O 1
ATOM 680 N N . SER A 1 96 ? 6.565 4.874 -11.932 1.00 97.50 96 SER A N 1
ATOM 681 C CA . SER A 1 96 ? 5.537 3.862 -12.209 1.00 97.50 96 SER A CA 1
ATOM 682 C C . SER A 1 96 ? 5.430 3.473 -13.687 1.00 97.50 96 SER A C 1
ATOM 684 O O . SER A 1 96 ? 5.248 2.292 -13.986 1.00 97.50 96 SER A O 1
ATOM 686 N N . LEU A 1 97 ? 5.583 4.435 -14.603 1.00 97.88 97 LEU A N 1
ATOM 687 C CA . LEU A 1 97 ? 5.583 4.183 -16.048 1.00 97.88 97 LEU A CA 1
ATOM 688 C C . LEU A 1 97 ? 6.834 3.430 -16.507 1.00 97.88 97 LEU A C 1
ATOM 690 O O . LEU A 1 97 ? 6.750 2.616 -17.427 1.00 97.88 97 LEU A O 1
ATOM 694 N N . ASP A 1 98 ? 7.970 3.638 -15.845 1.00 97.69 98 ASP A N 1
ATOM 695 C CA . ASP A 1 98 ? 9.235 3.016 -16.237 1.00 97.69 98 ASP A CA 1
ATOM 696 C C . ASP A 1 98 ? 9.190 1.493 -16.076 1.00 97.69 98 ASP A C 1
ATOM 698 O O . ASP A 1 98 ? 9.753 0.755 -16.887 1.00 97.69 98 ASP A O 1
ATOM 702 N N . TYR A 1 99 ? 8.431 0.995 -15.093 1.00 98.50 99 TYR A N 1
ATOM 703 C CA . TYR A 1 99 ? 8.201 -0.440 -14.906 1.00 98.50 99 TYR A CA 1
ATOM 704 C C . TYR A 1 99 ? 7.418 -1.096 -16.058 1.00 98.50 99 TYR A C 1
ATOM 706 O O . TYR A 1 99 ? 7.514 -2.314 -16.237 1.00 98.50 99 TYR A O 1
ATOM 714 N N . LEU A 1 100 ? 6.676 -0.329 -16.870 1.00 98.31 100 LEU A N 1
ATOM 715 C CA . LEU A 1 100 ? 6.058 -0.847 -18.098 1.00 98.31 100 LEU A CA 1
ATOM 716 C C . LEU A 1 100 ? 7.094 -1.080 -19.205 1.00 98.31 100 LEU A C 1
ATOM 718 O O . LEU A 1 100 ? 6.862 -1.890 -20.102 1.00 98.31 100 LEU A O 1
ATOM 722 N N . GLY A 1 101 ? 8.234 -0.385 -19.163 1.00 96.31 101 GLY A N 1
ATOM 723 C CA . GLY A 1 101 ? 9.325 -0.528 -20.121 1.00 96.31 101 GLY A CA 1
ATOM 724 C C . GLY A 1 101 ? 8.868 -0.444 -21.577 1.00 96.31 101 GLY A C 1
ATOM 725 O O . GLY A 1 101 ? 8.271 0.538 -22.025 1.00 96.31 101 GLY A O 1
ATOM 726 N N . SER A 1 102 ? 9.169 -1.492 -22.340 1.00 95.88 102 SER A N 1
ATOM 727 C CA . SER A 1 102 ? 8.812 -1.640 -23.757 1.00 95.88 102 SER A CA 1
ATOM 728 C C . SER A 1 102 ? 7.456 -2.318 -23.992 1.00 95.88 102 SER A C 1
ATOM 730 O O . SER A 1 102 ? 7.079 -2.533 -25.144 1.00 95.88 102 SER A O 1
ATOM 732 N N . ARG A 1 103 ? 6.705 -2.650 -22.931 1.00 97.50 103 ARG A N 1
ATOM 733 C CA . ARG A 1 103 ? 5.430 -3.362 -23.049 1.00 97.50 103 ARG A CA 1
ATOM 734 C C . ARG A 1 103 ? 4.402 -2.518 -23.799 1.00 97.50 103 ARG A C 1
ATOM 736 O O . ARG A 1 103 ? 4.024 -1.434 -23.347 1.00 97.50 103 ARG A O 1
ATOM 743 N N . ILE A 1 104 ? 3.917 -3.069 -24.907 1.00 97.69 104 ILE A N 1
ATOM 744 C CA . ILE A 1 104 ? 2.762 -2.543 -25.632 1.00 97.69 104 ILE A CA 1
ATOM 745 C C . ILE A 1 104 ? 1.492 -2.859 -24.839 1.00 97.69 104 ILE A C 1
ATOM 747 O O . ILE A 1 104 ? 1.322 -3.989 -24.384 1.00 97.69 104 ILE A O 1
ATOM 751 N N . GLY A 1 105 ? 0.609 -1.876 -24.666 1.00 97.81 105 GLY A N 1
ATOM 752 C CA . GLY A 1 105 ? -0.654 -2.056 -23.943 1.00 97.81 105 GLY A CA 1
ATOM 753 C C . GLY A 1 105 ? -0.526 -2.064 -22.418 1.00 97.81 105 GLY A C 1
ATOM 754 O O . GLY A 1 105 ? -1.496 -2.377 -21.736 1.00 97.81 105 GLY A O 1
ATOM 755 N N . GLY A 1 106 ? 0.657 -1.761 -21.871 1.00 98.50 106 GLY A N 1
ATOM 756 C CA . GLY A 1 106 ? 0.888 -1.774 -20.427 1.00 98.50 106 GLY A CA 1
ATOM 757 C C . GLY A 1 106 ? 0.045 -0.734 -19.676 1.00 98.50 106 GLY A C 1
ATOM 758 O O . GLY A 1 106 ? -0.189 0.367 -20.180 1.00 98.50 106 GLY A O 1
ATOM 759 N N . VAL A 1 107 ? -0.384 -1.065 -18.455 1.00 98.75 107 VAL A N 1
ATOM 760 C CA . VAL A 1 107 ? -1.233 -0.187 -17.633 1.00 98.75 107 VAL A CA 1
ATOM 761 C C . VAL A 1 107 ? -0.641 0.093 -16.252 1.00 98.75 107 VAL A C 1
ATOM 763 O O . VAL A 1 107 ? -0.277 -0.819 -15.510 1.00 98.75 107 VAL A O 1
ATOM 766 N N . VAL A 1 108 ? -0.591 1.368 -15.865 1.00 98.69 108 VAL A N 1
ATOM 767 C CA . VAL A 1 108 ? -0.371 1.780 -14.473 1.00 98.69 108 VAL A CA 1
ATOM 768 C C . VAL A 1 108 ? -1.721 1.931 -13.784 1.00 98.69 108 VAL A C 1
ATOM 770 O O . VAL A 1 108 ? -2.562 2.727 -14.195 1.00 98.69 108 VAL A O 1
ATOM 773 N N . MET A 1 109 ? -1.908 1.198 -12.694 1.00 98.00 109 MET A N 1
ATOM 774 C CA . MET A 1 109 ? -3.072 1.272 -11.828 1.00 98.00 109 MET A CA 1
ATOM 775 C C . MET A 1 109 ? -2.750 2.102 -10.581 1.00 98.00 109 MET A C 1
ATOM 777 O O . MET A 1 109 ? -1.975 1.683 -9.714 1.00 98.00 109 MET A O 1
ATOM 781 N N . CYS A 1 110 ? -3.369 3.277 -10.466 1.00 93.50 110 CYS A N 1
ATOM 782 C CA . CYS A 1 110 ? -3.259 4.138 -9.291 1.00 93.50 110 CYS A CA 1
ATOM 783 C C . CYS A 1 110 ? -4.177 3.609 -8.179 1.00 93.50 110 CYS A C 1
ATOM 785 O O . CYS A 1 110 ? -5.406 3.600 -8.328 1.00 93.50 110 CYS A O 1
ATOM 787 N N . VAL A 1 111 ? -3.573 3.159 -7.073 1.00 87.06 111 VAL A N 1
ATOM 788 C CA . VAL A 1 111 ? -4.277 2.565 -5.922 1.00 87.06 111 VAL A CA 1
ATOM 789 C C . VAL A 1 111 ? -4.103 3.419 -4.666 1.00 87.06 111 VAL A C 1
ATOM 791 O O . VAL A 1 111 ? -5.082 3.711 -3.985 1.00 87.06 111 VAL A O 1
ATOM 794 N N . GLY A 1 112 ? -2.872 3.823 -4.343 1.00 80.25 112 GLY A N 1
ATOM 795 C CA . GLY A 1 112 ? -2.596 4.715 -3.215 1.00 80.25 112 GLY A CA 1
ATOM 796 C C . GLY A 1 112 ? -2.964 6.166 -3.532 1.00 80.25 112 GLY A C 1
ATOM 797 O O . GLY A 1 112 ? -2.769 6.622 -4.655 1.00 80.25 112 GLY A O 1
ATOM 798 N N . LEU A 1 113 ? -3.463 6.920 -2.556 1.00 80.56 113 LEU A N 1
ATOM 799 C CA . LEU A 1 113 ? -3.766 8.342 -2.736 1.00 80.56 113 LEU A CA 1
ATOM 800 C C . LEU A 1 113 ? -2.591 9.182 -2.217 1.00 80.56 113 LEU A C 1
ATOM 802 O O . LEU A 1 113 ? -2.370 9.198 -1.007 1.00 80.56 113 LEU A O 1
ATOM 806 N N . PRO A 1 114 ? -1.813 9.849 -3.090 1.00 78.06 114 PRO A N 1
ATOM 807 C CA . PRO A 1 114 ? -0.705 10.679 -2.644 1.00 78.06 114 PRO A CA 1
ATOM 808 C C . PRO A 1 114 ? -1.223 11.964 -1.980 1.00 78.06 114 PRO A C 1
ATOM 810 O O . PRO A 1 114 ? -2.289 12.470 -2.355 1.00 78.06 114 PRO A O 1
ATOM 813 N N . PRO A 1 115 ? -0.452 12.564 -1.058 1.00 72.19 115 PRO A N 1
ATOM 814 C CA . PRO A 1 115 ? -0.734 13.908 -0.576 1.00 72.19 115 PRO A CA 1
ATOM 815 C C . PRO A 1 115 ? -0.759 14.893 -1.743 1.00 72.19 115 PRO A C 1
ATOM 817 O O . PRO A 1 115 ? 0.027 14.776 -2.691 1.00 72.19 115 PRO A O 1
ATOM 820 N N . LYS A 1 116 ? -1.653 15.884 -1.666 1.00 79.69 116 LYS A N 1
ATOM 821 C CA . LYS A 1 116 ? -1.843 16.872 -2.733 1.00 79.69 116 LYS A CA 1
ATOM 822 C C . LYS A 1 116 ? -0.500 17.483 -3.140 1.00 79.69 116 LYS A C 1
ATOM 824 O O . LYS A 1 116 ? 0.161 18.128 -2.333 1.00 79.69 116 LYS A O 1
ATOM 829 N N . GLY A 1 117 ? -0.131 17.303 -4.406 1.00 81.56 117 GLY A N 1
ATOM 830 C CA . GLY A 1 117 ? 1.058 17.921 -4.987 1.00 81.56 117 GLY A CA 1
ATOM 831 C C . GLY A 1 117 ? 2.393 17.237 -4.676 1.00 81.56 117 GLY A C 1
ATOM 832 O O . GLY A 1 117 ? 3.406 17.734 -5.158 1.00 81.56 117 GLY A O 1
ATOM 833 N N . ARG A 1 118 ? 2.429 16.138 -3.905 1.00 84.00 118 ARG A N 1
ATOM 834 C CA . ARG A 1 118 ? 3.693 15.534 -3.440 1.00 84.00 118 ARG A CA 1
ATOM 835 C C . ARG A 1 118 ? 4.300 14.527 -4.418 1.00 84.00 118 ARG A C 1
ATOM 837 O O . ARG A 1 118 ? 5.503 14.562 -4.647 1.00 84.00 118 ARG A O 1
ATOM 844 N N . TYR A 1 119 ? 3.485 13.637 -4.976 1.00 89.88 119 TYR A N 1
ATOM 845 C CA . TYR A 1 119 ? 3.934 12.597 -5.903 1.00 89.88 119 TYR A CA 1
ATOM 846 C C . TYR A 1 119 ? 3.116 12.669 -7.185 1.00 89.88 119 TYR A C 1
ATOM 848 O O . TYR A 1 119 ? 1.889 12.748 -7.127 1.00 89.88 119 TYR A O 1
ATOM 856 N N . HIS A 1 120 ? 3.805 12.629 -8.322 1.00 93.44 120 HIS A N 1
ATOM 857 C CA . HIS A 1 120 ? 3.222 12.775 -9.653 1.00 93.44 120 HIS A CA 1
ATOM 858 C C . HIS A 1 120 ? 3.747 11.682 -10.574 1.00 93.44 120 HIS A C 1
ATOM 860 O O . HIS A 1 120 ? 4.804 11.110 -10.314 1.00 93.44 120 HIS A O 1
ATOM 866 N N . ILE A 1 121 ? 3.003 11.414 -11.642 1.00 95.62 121 ILE A N 1
ATOM 867 C CA . ILE A 1 121 ? 3.478 10.624 -12.776 1.00 95.62 121 ILE A CA 1
ATOM 868 C C . ILE A 1 121 ? 3.821 11.628 -13.873 1.00 95.62 121 ILE A C 1
ATOM 870 O O . ILE A 1 121 ? 2.934 12.363 -14.310 1.00 95.62 121 ILE A O 1
ATOM 874 N N . ASP A 1 122 ? 5.084 11.671 -14.289 1.00 93.19 122 ASP A N 1
ATOM 875 C CA . ASP A 1 122 ? 5.489 12.423 -15.475 1.00 93.19 122 ASP A CA 1
ATOM 876 C C . ASP A 1 122 ? 5.281 11.532 -16.701 1.00 93.19 122 ASP A C 1
ATOM 878 O O . ASP A 1 122 ? 5.890 10.469 -16.820 1.00 93.19 122 ASP A O 1
ATOM 882 N N . ALA A 1 123 ? 4.329 11.904 -17.552 1.00 94.25 123 ALA A N 1
ATOM 883 C CA . ALA A 1 123 ? 3.847 11.057 -18.631 1.00 94.25 123 ALA A CA 1
ATOM 884 C C . ALA A 1 123 ? 4.126 11.710 -19.983 1.00 94.25 123 ALA A C 1
ATOM 886 O O . ALA A 1 123 ? 3.437 12.655 -20.364 1.00 94.25 123 ALA A O 1
ATOM 887 N N . ASP A 1 124 ? 5.086 11.162 -20.731 1.00 94.38 124 ASP A N 1
ATOM 888 C CA . ASP A 1 124 ? 5.323 11.541 -22.124 1.00 94.38 124 ASP A CA 1
ATOM 889 C C . ASP A 1 124 ? 4.167 11.040 -23.016 1.00 94.38 124 ASP A C 1
ATOM 891 O O . ASP A 1 124 ? 4.019 9.824 -23.214 1.00 94.38 124 ASP A O 1
ATOM 895 N N . PRO A 1 125 ? 3.356 11.939 -23.609 1.00 96.56 125 PRO A N 1
ATOM 896 C CA . PRO A 1 125 ? 2.259 11.540 -24.486 1.00 96.56 125 PRO A CA 1
ATOM 897 C C . PRO A 1 125 ? 2.730 10.736 -25.702 1.00 96.56 125 PRO A C 1
ATOM 899 O O . PRO A 1 125 ? 1.993 9.877 -26.187 1.00 96.56 125 PRO A O 1
ATOM 902 N N . THR A 1 126 ? 3.954 10.975 -26.180 1.00 96.19 126 THR A N 1
ATOM 903 C CA . THR A 1 126 ? 4.538 10.259 -27.321 1.00 96.19 126 THR A CA 1
ATOM 904 C C . THR A 1 126 ? 4.756 8.796 -26.967 1.00 96.19 126 THR A C 1
ATOM 906 O O . THR A 1 126 ? 4.320 7.912 -27.706 1.00 96.19 126 THR A O 1
ATOM 909 N N . GLN A 1 127 ? 5.358 8.524 -25.805 1.00 92.31 127 GLN A N 1
ATOM 910 C CA . GLN A 1 127 ? 5.495 7.168 -25.279 1.00 92.31 127 GLN A CA 1
ATOM 911 C C . GLN A 1 127 ? 4.135 6.481 -25.120 1.00 92.31 127 GLN A C 1
ATOM 913 O O . GLN A 1 127 ? 3.982 5.337 -25.561 1.00 92.31 127 GLN A O 1
ATOM 918 N N . LEU A 1 128 ? 3.156 7.161 -24.511 1.00 96.69 128 LEU A N 1
ATOM 919 C CA . LEU A 1 128 ? 1.823 6.594 -24.298 1.00 96.69 128 LEU A CA 1
ATOM 920 C C . LEU A 1 128 ? 1.161 6.207 -25.624 1.00 96.69 128 LEU A C 1
ATOM 922 O O . LEU A 1 128 ? 0.647 5.096 -25.744 1.00 96.69 128 LEU A O 1
ATOM 926 N N . CYS A 1 129 ? 1.236 7.078 -26.634 1.00 97.44 129 CYS A N 1
ATOM 927 C CA . CYS A 1 129 ? 0.664 6.823 -27.954 1.00 97.44 129 CYS A CA 1
ATOM 928 C C . CYS A 1 129 ? 1.390 5.689 -28.689 1.00 97.44 129 CYS A C 1
ATOM 930 O O . CYS A 1 129 ? 0.743 4.767 -29.181 1.00 97.44 129 CYS A O 1
ATOM 932 N N . LEU A 1 130 ? 2.726 5.719 -28.743 1.00 97.38 130 LEU A N 1
ATOM 933 C CA . LEU A 1 130 ? 3.514 4.729 -29.489 1.00 97.38 130 LEU A CA 1
ATOM 934 C C . LEU A 1 130 ? 3.417 3.321 -28.896 1.00 97.38 130 LEU A C 1
ATOM 936 O O . LEU A 1 130 ? 3.468 2.340 -29.636 1.00 97.38 130 LEU A O 1
ATOM 940 N N . LYS A 1 131 ? 3.286 3.209 -27.570 1.00 97.44 131 LYS A N 1
ATOM 941 C CA . LYS A 1 131 ? 3.196 1.918 -26.875 1.00 97.44 131 LYS A CA 1
ATOM 942 C C . LYS A 1 131 ? 1.770 1.543 -26.481 1.00 97.44 131 LYS A C 1
ATOM 944 O O . LYS A 1 131 ? 1.579 0.488 -25.883 1.00 97.44 131 LYS A O 1
ATOM 949 N N . ASN A 1 132 ? 0.777 2.376 -26.789 1.00 97.69 132 ASN A N 1
ATOM 950 C CA . ASN A 1 132 ? -0.602 2.214 -26.327 1.00 97.69 132 ASN A CA 1
ATOM 951 C C . ASN A 1 132 ? -0.687 1.974 -24.800 1.00 97.69 132 ASN A C 1
ATOM 953 O O . ASN A 1 132 ? -1.408 1.093 -24.337 1.00 97.69 132 ASN A O 1
ATOM 957 N N . GLN A 1 133 ? 0.129 2.693 -24.022 1.00 98.00 133 GLN A N 1
ATOM 958 C CA . GLN A 1 133 ? 0.179 2.568 -22.561 1.00 98.00 133 GLN A CA 1
ATOM 959 C C . GLN A 1 133 ? -0.883 3.453 -21.902 1.00 98.00 133 GLN A C 1
ATOM 961 O O . GLN A 1 133 ? -1.288 4.473 -22.459 1.00 98.00 133 GLN A O 1
ATOM 966 N N . SER A 1 134 ? -1.334 3.079 -20.704 1.00 97.94 134 SER A N 1
ATOM 967 C CA . SER A 1 134 ? -2.407 3.798 -20.006 1.00 97.94 134 SER A CA 1
ATOM 968 C C . SER A 1 134 ? -2.156 3.969 -18.508 1.00 97.94 134 SER A C 1
ATOM 970 O O . SER A 1 134 ? -1.424 3.204 -17.883 1.00 97.94 134 SER A O 1
ATOM 972 N N . ILE A 1 135 ? -2.790 4.990 -17.929 1.00 98.19 135 ILE A N 1
ATOM 973 C CA . ILE A 1 135 ? -2.812 5.261 -16.489 1.00 98.19 135 ILE A CA 1
ATOM 974 C C . ILE A 1 135 ? -4.275 5.263 -16.051 1.00 98.19 135 ILE A C 1
ATOM 976 O O . ILE A 1 135 ? -5.090 6.001 -16.609 1.00 98.19 135 ILE A O 1
ATOM 980 N N . ARG A 1 136 ? -4.623 4.444 -15.057 1.00 96.25 136 ARG A N 1
ATOM 981 C CA . ARG A 1 136 ? -6.005 4.267 -14.605 1.00 96.25 136 ARG A CA 1
ATOM 982 C C . ARG A 1 136 ? -6.112 4.314 -13.086 1.00 96.25 136 ARG A C 1
ATOM 984 O O . ARG A 1 136 ? -5.427 3.590 -12.374 1.00 96.25 136 ARG A O 1
ATOM 991 N N . GLY A 1 137 ? -7.027 5.138 -12.581 1.00 86.62 137 GLY A N 1
ATOM 992 C CA . GLY A 1 137 ? -7.339 5.207 -11.154 1.00 86.62 137 GLY A CA 1
ATOM 993 C C . GLY A 1 137 ? -8.385 4.184 -10.721 1.00 86.62 137 GLY A C 1
ATOM 994 O O . GLY A 1 137 ? -9.375 3.961 -11.420 1.00 86.62 137 GLY A O 1
ATOM 995 N N . THR A 1 138 ? -8.198 3.604 -9.534 1.00 79.81 138 THR A N 1
ATOM 996 C CA . THR A 1 138 ? -9.208 2.761 -8.875 1.00 79.81 138 THR A CA 1
ATOM 997 C C . THR A 1 138 ? -9.333 3.131 -7.405 1.00 79.81 138 THR A C 1
ATOM 999 O O . THR A 1 138 ? -8.364 3.010 -6.664 1.00 79.81 138 THR A O 1
ATOM 1002 N N . LEU A 1 139 ? -10.524 3.568 -6.982 1.00 70.06 139 LEU A N 1
ATOM 1003 C CA . LEU A 1 139 ? -10.760 4.058 -5.620 1.00 70.06 139 LEU A CA 1
ATOM 1004 C C . LEU A 1 139 ? -11.461 3.024 -4.732 1.00 70.06 139 LEU A C 1
ATOM 1006 O O . LEU A 1 139 ? -10.937 2.627 -3.697 1.00 70.06 139 LEU A O 1
ATOM 1010 N N . SER A 1 140 ? -12.656 2.586 -5.132 1.00 67.38 140 SER A N 1
ATOM 1011 C CA . SER A 1 140 ? -13.503 1.701 -4.328 1.00 67.38 140 SER A CA 1
ATOM 1012 C C . SER A 1 140 ? -13.852 0.417 -5.076 1.00 67.38 140 SER A C 1
ATOM 1014 O O . SER A 1 140 ? -13.660 0.304 -6.285 1.00 67.38 140 SER A O 1
ATOM 1016 N N . SER A 1 141 ? -14.330 -0.575 -4.331 1.00 75.38 141 SER A N 1
ATOM 1017 C CA . SER A 1 141 ? -14.730 -1.889 -4.838 1.00 75.38 141 SER A CA 1
ATOM 1018 C C . SER A 1 141 ? -16.246 -2.042 -4.744 1.00 75.38 141 SER A C 1
ATOM 1020 O O . SER A 1 141 ? -16.861 -1.615 -3.768 1.00 75.38 141 SER A O 1
ATOM 1022 N N . SER A 1 142 ? -16.865 -2.668 -5.745 1.00 79.44 142 SER A N 1
ATOM 1023 C CA . SER A 1 142 ? -18.290 -3.000 -5.678 1.00 79.44 142 SER A CA 1
ATOM 1024 C C . SER A 1 142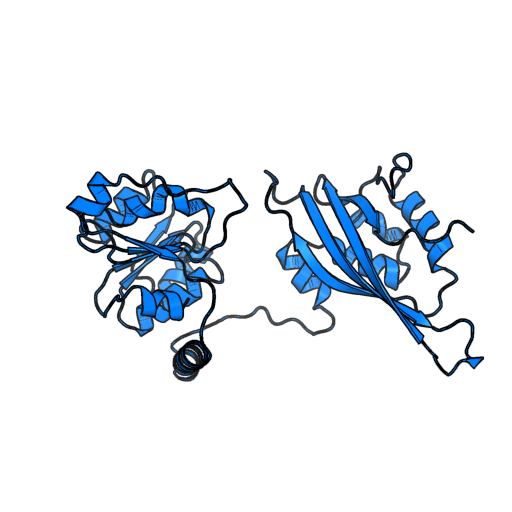 ? -18.543 -4.147 -4.689 1.00 79.44 142 SER A C 1
ATOM 1026 O O . SER A 1 142 ? -17.641 -4.916 -4.352 1.00 79.44 142 SER A O 1
ATOM 1028 N N . ARG A 1 143 ? -19.802 -4.347 -4.274 1.00 80.06 143 ARG A N 1
ATOM 1029 C CA . ARG A 1 143 ? -20.190 -5.524 -3.468 1.00 80.06 143 ARG A CA 1
ATOM 1030 C C . ARG A 1 143 ? -19.802 -6.847 -4.138 1.00 80.06 143 ARG A C 1
ATOM 1032 O O . ARG A 1 143 ? -19.438 -7.793 -3.446 1.00 80.06 143 ARG A O 1
ATOM 1039 N N . LYS A 1 144 ? -19.851 -6.902 -5.473 1.00 83.31 144 LYS A N 1
ATOM 1040 C CA . LYS A 1 144 ? -19.443 -8.072 -6.264 1.00 83.31 144 LYS A CA 1
ATOM 1041 C C . LYS A 1 144 ? -17.938 -8.326 -6.156 1.00 83.31 144 LYS A C 1
ATOM 1043 O O . LYS A 1 144 ? -17.528 -9.470 -6.004 1.00 83.31 144 LYS A O 1
ATOM 1048 N N . ASP A 1 145 ? -17.132 -7.268 -6.184 1.00 83.50 145 ASP A N 1
ATOM 1049 C CA . ASP A 1 145 ? -15.675 -7.356 -6.031 1.00 83.50 145 ASP A CA 1
ATOM 1050 C C . ASP A 1 145 ? -15.282 -7.839 -4.628 1.00 83.50 145 ASP A C 1
ATOM 1052 O O . ASP A 1 145 ? -14.388 -8.672 -4.478 1.00 83.50 145 ASP A O 1
ATOM 1056 N N . ILE A 1 146 ? -15.989 -7.365 -3.597 1.00 79.62 146 ILE A N 1
ATOM 1057 C CA . ILE A 1 146 ? -15.803 -7.831 -2.216 1.00 79.62 146 ILE A CA 1
ATOM 1058 C C . ILE A 1 146 ? -16.161 -9.317 -2.107 1.00 79.62 146 ILE A C 1
ATOM 1060 O O . ILE A 1 146 ? -15.364 -10.095 -1.593 1.00 79.62 146 ILE A O 1
ATOM 1064 N N . ALA A 1 147 ? -17.320 -9.730 -2.632 1.00 88.12 147 ALA A N 1
ATOM 1065 C CA . ALA A 1 147 ? -17.743 -11.130 -2.611 1.00 88.12 147 ALA A CA 1
ATOM 1066 C C . ALA A 1 147 ? -16.737 -12.052 -3.319 1.00 88.12 147 ALA A C 1
ATOM 1068 O O . ALA A 1 147 ? -16.402 -13.110 -2.793 1.00 88.12 147 ALA A O 1
ATOM 1069 N N . ALA A 1 148 ? -16.205 -11.629 -4.468 1.00 89.44 148 ALA A N 1
ATOM 1070 C CA . ALA A 1 148 ? -15.176 -12.380 -5.179 1.00 89.44 148 ALA A CA 1
ATOM 1071 C C . ALA A 1 148 ? -13.863 -12.467 -4.381 1.00 89.44 148 ALA A C 1
ATOM 1073 O O . ALA A 1 148 ? -13.269 -13.537 -4.289 1.00 89.44 148 ALA A O 1
ATOM 1074 N N . THR A 1 149 ? -13.437 -11.373 -3.741 1.00 86.44 149 THR A N 1
ATOM 1075 C CA . THR A 1 149 ? -12.249 -11.375 -2.868 1.00 86.44 149 THR A CA 1
ATOM 1076 C C . THR A 1 149 ? -12.422 -12.344 -1.692 1.00 86.44 149 THR A C 1
ATOM 1078 O O . THR A 1 149 ? -11.516 -13.116 -1.379 1.00 86.44 149 THR A O 1
ATOM 1081 N N . LEU A 1 150 ? -13.603 -12.348 -1.063 1.00 87.44 150 LEU A N 1
ATOM 1082 C CA . LEU A 1 150 ? -13.927 -13.264 0.033 1.00 87.44 150 LEU A CA 1
ATOM 1083 C C . LEU A 1 150 ? -13.981 -14.729 -0.418 1.00 87.44 150 LEU A C 1
ATOM 1085 O O . LEU A 1 150 ? -13.615 -15.606 0.358 1.00 87.44 150 LEU A O 1
ATOM 1089 N N . ASP A 1 151 ? -14.387 -15.012 -1.658 1.00 95.81 151 ASP A N 1
ATOM 1090 C CA . ASP A 1 151 ? -14.335 -16.368 -2.214 1.00 95.81 151 ASP A CA 1
ATOM 1091 C C . ASP A 1 151 ? -12.890 -16.883 -2.353 1.00 95.81 151 ASP A C 1
ATOM 1093 O O . ASP A 1 151 ? -12.601 -18.022 -1.979 1.00 95.81 151 ASP A O 1
ATOM 1097 N N . PHE A 1 152 ? -11.950 -16.038 -2.796 1.00 93.62 152 PHE A N 1
ATOM 1098 C CA . PHE A 1 152 ? -10.523 -16.387 -2.791 1.00 93.62 152 PHE A CA 1
ATOM 1099 C C . PHE A 1 152 ? -10.008 -16.668 -1.372 1.00 93.62 152 PHE A C 1
ATOM 1101 O O . PHE A 1 152 ? -9.311 -17.661 -1.162 1.00 93.62 152 PHE A O 1
ATOM 1108 N N . ALA A 1 153 ? -10.389 -15.847 -0.389 1.00 88.38 153 ALA A N 1
ATOM 1109 C CA . ALA A 1 153 ? -10.034 -16.084 1.010 1.00 88.38 153 ALA A CA 1
ATOM 1110 C C . ALA A 1 153 ? -10.622 -17.408 1.534 1.00 88.38 153 ALA A C 1
ATOM 1112 O O . ALA A 1 153 ? -9.900 -18.220 2.109 1.00 88.38 153 ALA A O 1
ATOM 1113 N N . LYS A 1 154 ? -11.904 -17.685 1.255 1.00 95.00 154 LYS A N 1
ATOM 1114 C CA . LYS A 1 154 ? -12.585 -18.938 1.626 1.00 95.00 154 LYS A CA 1
ATOM 1115 C C . LYS A 1 154 ? -11.890 -20.173 1.045 1.00 95.00 154 LYS A C 1
ATOM 1117 O O . LYS A 1 154 ? -11.857 -21.215 1.692 1.00 95.00 154 LYS A O 1
ATOM 1122 N N . ARG A 1 155 ? -11.326 -20.063 -0.161 1.00 95.69 155 ARG A N 1
ATOM 1123 C CA . ARG A 1 155 ? -10.560 -21.129 -0.830 1.00 95.69 155 ARG A CA 1
ATOM 1124 C C . ARG A 1 155 ? -9.089 -21.206 -0.398 1.00 95.69 155 ARG A C 1
ATOM 1126 O O . ARG A 1 155 ? -8.321 -21.926 -1.034 1.00 95.69 155 ARG A O 1
ATOM 1133 N N . GLY A 1 156 ? -8.684 -20.464 0.635 1.00 94.06 156 GLY A N 1
ATOM 1134 C CA . GLY A 1 156 ? -7.307 -20.461 1.133 1.00 94.06 156 GLY A CA 1
ATOM 1135 C C . GLY A 1 156 ? -6.309 -19.903 0.119 1.00 94.06 156 GLY A C 1
ATOM 1136 O O . GLY A 1 156 ? -5.201 -20.406 0.009 1.00 94.06 156 GLY A O 1
ATOM 1137 N N . LYS A 1 157 ? -6.723 -18.926 -0.697 1.00 95.19 157 LYS A N 1
ATOM 1138 C CA . LYS A 1 157 ? -5.846 -18.242 -1.665 1.00 95.19 157 LYS A CA 1
ATOM 1139 C C . LYS A 1 157 ? -5.365 -16.876 -1.187 1.00 95.19 157 LYS A C 1
ATOM 1141 O O . LYS A 1 157 ? -4.523 -16.269 -1.835 1.00 95.19 157 LYS A O 1
ATOM 1146 N N . ILE A 1 158 ? -5.923 -16.390 -0.082 1.00 88.38 158 ILE A N 1
ATOM 1147 C CA . ILE A 1 158 ? -5.496 -15.167 0.588 1.00 88.38 158 ILE A CA 1
ATOM 1148 C C . ILE A 1 158 ? -5.292 -15.519 2.053 1.00 88.38 158 ILE A C 1
ATOM 1150 O O . ILE A 1 158 ? -6.232 -15.922 2.739 1.00 88.38 158 ILE A O 1
ATOM 1154 N N . HIS A 1 159 ? -4.068 -15.336 2.515 1.00 85.50 159 HIS A N 1
ATOM 1155 C CA . HIS A 1 159 ? -3.649 -15.483 3.890 1.00 85.50 159 HIS A CA 1
ATOM 1156 C C . HIS A 1 159 ? -3.283 -14.109 4.435 1.00 85.50 159 HIS A C 1
ATOM 1158 O O . HIS A 1 159 ? -2.549 -13.329 3.823 1.00 85.50 159 HIS A O 1
ATOM 1164 N N . LEU A 1 160 ? -3.838 -13.804 5.598 1.00 68.75 160 LEU A N 1
ATOM 1165 C CA . LEU A 1 160 ? -3.460 -12.655 6.396 1.00 68.75 160 LEU A CA 1
ATOM 1166 C C . LEU A 1 160 ? -3.066 -13.205 7.756 1.00 68.75 160 LEU A C 1
ATOM 1168 O O . LEU A 1 160 ? -3.816 -13.989 8.336 1.00 68.75 160 LEU A O 1
ATOM 1172 N N . GLU A 1 161 ? -1.913 -12.784 8.255 1.00 67.94 161 GLU A N 1
ATOM 1173 C CA . GLU A 1 161 ? -1.526 -12.997 9.644 1.00 67.94 161 GLU A CA 1
ATOM 1174 C C . GLU A 1 161 ? -1.836 -11.713 10.414 1.00 67.94 161 GLU A C 1
ATOM 1176 O O . GLU A 1 161 ? -1.016 -10.790 10.455 1.00 67.94 161 GLU A O 1
ATOM 1181 N N . PRO A 1 162 ? -3.058 -11.571 10.958 1.00 62.06 162 PRO A N 1
ATOM 1182 C CA . PRO A 1 162 ? -3.380 -10.407 11.752 1.00 62.06 162 PRO A CA 1
ATOM 1183 C C . PRO A 1 162 ? -2.616 -10.465 13.071 1.00 62.06 162 PRO A C 1
ATOM 1185 O O . PRO A 1 162 ? -2.549 -11.497 13.739 1.00 62.06 162 PRO A O 1
ATOM 1188 N N . VAL A 1 163 ? -2.135 -9.309 13.514 1.00 60.22 163 VAL A N 1
ATOM 1189 C CA . VAL A 1 163 ? -1.788 -9.135 14.923 1.00 60.22 163 VAL A CA 1
ATOM 1190 C C . VAL A 1 163 ? -3.101 -9.027 15.695 1.00 60.22 163 VAL A C 1
ATOM 1192 O O . VAL A 1 163 ? -3.761 -7.989 15.672 1.00 60.22 163 VAL A O 1
ATOM 1195 N N . VAL A 1 164 ? -3.505 -10.117 16.348 1.00 65.00 164 VAL A N 1
ATOM 1196 C CA . VAL A 1 164 ? -4.717 -10.140 17.173 1.00 65.00 164 VAL A CA 1
ATOM 1197 C C . VAL A 1 164 ? -4.415 -9.494 18.519 1.00 65.00 164 VAL A C 1
ATOM 1199 O O . VAL A 1 164 ? -3.539 -9.937 19.259 1.00 65.00 164 VAL A O 1
ATOM 1202 N N . VAL A 1 165 ? -5.165 -8.447 18.846 1.00 54.53 165 VAL A N 1
ATOM 1203 C CA . VAL A 1 165 ? -5.136 -7.802 20.160 1.00 54.53 165 VAL A CA 1
ATOM 1204 C C . VAL A 1 165 ? -6.521 -7.872 20.794 1.00 54.53 165 VAL A C 1
ATOM 1206 O O . VAL A 1 165 ? -7.533 -7.876 20.093 1.00 54.53 165 VAL A O 1
ATOM 1209 N N . GLY A 1 166 ? -6.584 -7.925 22.125 1.00 54.44 166 GLY A N 1
ATOM 1210 C CA . GLY A 1 166 ? -7.857 -7.786 22.833 1.00 54.44 166 GLY A CA 1
ATOM 1211 C C . GLY A 1 166 ? -8.474 -6.409 22.581 1.00 54.44 166 GLY A C 1
ATOM 1212 O O . GLY A 1 166 ? -7.748 -5.436 22.387 1.00 54.44 166 GLY A O 1
ATOM 1213 N N . VAL A 1 167 ? -9.805 -6.307 22.631 1.00 54.22 167 VAL A N 1
ATOM 1214 C CA . VAL A 1 167 ? -10.522 -5.029 22.433 1.00 54.22 167 VAL A CA 1
ATOM 1215 C C . VAL A 1 167 ? -10.036 -3.950 23.412 1.00 54.22 167 VAL A C 1
ATOM 1217 O O . VAL A 1 167 ? -9.921 -2.789 23.036 1.00 54.22 167 VAL A O 1
ATOM 1220 N N . SER A 1 168 ? -9.639 -4.330 24.631 1.00 60.88 168 SER A N 1
ATOM 1221 C CA . SER A 1 168 ? -9.024 -3.426 25.617 1.00 60.88 168 SER A CA 1
ATOM 1222 C C . SER A 1 168 ? -7.718 -2.772 25.143 1.00 60.88 168 SER A C 1
ATOM 1224 O O . SER A 1 168 ? -7.358 -1.705 25.627 1.00 60.88 168 SER A O 1
ATOM 1226 N N . LYS A 1 169 ? -7.025 -3.378 24.174 1.00 48.09 169 LYS A N 1
ATOM 1227 C CA . LYS A 1 169 ? -5.796 -2.872 23.549 1.00 48.09 169 LYS A CA 1
ATOM 1228 C C . LYS A 1 169 ? -6.047 -2.202 22.196 1.00 48.09 169 LYS A C 1
ATOM 1230 O O . LYS A 1 169 ? -5.092 -1.920 21.478 1.00 48.09 169 LYS A O 1
ATOM 1235 N N . PHE A 1 170 ? -7.305 -1.939 21.827 1.00 47.72 170 PHE A N 1
ATOM 1236 C CA . PHE A 1 170 ? -7.653 -1.278 20.565 1.00 47.72 170 PHE A CA 1
ATOM 1237 C C . PHE A 1 170 ? -6.910 0.052 20.404 1.00 47.72 170 PHE A C 1
ATOM 1239 O O . PHE A 1 170 ? -6.262 0.279 19.385 1.00 47.72 170 PHE A O 1
ATOM 1246 N N . ASN A 1 171 ? -6.914 0.876 21.455 1.00 48.53 171 ASN A N 1
ATOM 1247 C CA . ASN A 1 171 ? -6.186 2.139 21.483 1.00 48.53 171 ASN A CA 1
ATOM 1248 C C . ASN A 1 171 ? -4.686 1.916 21.262 1.00 48.53 171 ASN A C 1
ATOM 1250 O O . ASN A 1 171 ? -4.129 2.510 20.351 1.00 48.53 171 ASN A O 1
ATOM 1254 N N . GLU A 1 172 ? -4.046 1.003 21.997 1.00 49.22 172 GLU A N 1
ATOM 1255 C CA . GLU A 1 172 ? -2.627 0.651 21.819 1.00 49.22 172 GLU A CA 1
ATOM 1256 C C . GLU A 1 172 ? -2.314 0.169 20.389 1.00 49.22 172 GLU A C 1
ATOM 1258 O O . GLU A 1 172 ? -1.296 0.544 19.813 1.00 49.22 172 GLU A O 1
ATOM 1263 N N . ALA A 1 173 ? -3.195 -0.616 19.767 1.00 51.38 173 ALA A N 1
ATOM 1264 C CA . ALA A 1 173 ? -3.015 -1.099 18.399 1.00 51.38 173 ALA A CA 1
ATOM 1265 C C . ALA A 1 173 ? -3.175 0.005 17.343 1.00 51.38 173 ALA A C 1
ATOM 1267 O O . ALA A 1 173 ? -2.354 0.090 16.430 1.00 51.38 173 ALA A O 1
ATOM 1268 N N . VAL A 1 174 ? -4.160 0.897 17.494 1.00 52.16 174 VAL A N 1
ATOM 1269 C CA . VAL A 1 174 ? -4.297 2.110 16.663 1.00 52.16 174 VAL A CA 1
ATOM 1270 C C . VAL A 1 174 ? -3.084 3.017 16.847 1.00 52.16 174 VAL A C 1
ATOM 1272 O O . VAL A 1 174 ? -2.558 3.589 15.896 1.00 52.16 174 VAL A O 1
ATOM 1275 N N . GLN A 1 175 ? -2.583 3.095 18.073 1.00 50.62 175 GLN A N 1
ATOM 1276 C CA . GLN A 1 175 ? -1.378 3.822 18.398 1.00 50.62 175 GLN A CA 1
ATOM 1277 C C . GLN A 1 175 ? -0.134 3.185 17.786 1.00 50.62 175 GLN A C 1
ATOM 1279 O O . GLN A 1 175 ? 0.696 3.909 17.256 1.00 50.62 175 GLN A O 1
ATOM 1284 N N . ARG A 1 176 ? 0.006 1.860 17.739 1.00 55.69 176 ARG A N 1
ATOM 1285 C CA . ARG A 1 176 ? 1.117 1.193 17.035 1.00 55.69 176 ARG A CA 1
ATOM 1286 C C . ARG A 1 176 ? 1.141 1.495 15.533 1.00 55.69 176 ARG A C 1
ATOM 1288 O O . ARG A 1 176 ? 2.221 1.475 14.954 1.00 55.69 176 ARG A O 1
ATOM 1295 N N . LEU A 1 177 ? 0.003 1.848 14.927 1.00 50.72 177 LEU A N 1
ATOM 1296 C CA . LEU A 1 177 ? -0.073 2.274 13.523 1.00 50.72 177 LEU A CA 1
ATOM 1297 C C . LEU A 1 177 ? 0.495 3.690 13.274 1.00 50.72 177 LEU A C 1
ATOM 1299 O O . LEU A 1 177 ? 0.749 4.025 12.122 1.00 50.72 177 LEU A O 1
ATOM 1303 N N . LYS A 1 178 ? 0.752 4.496 14.323 1.00 50.66 178 LYS A N 1
ATOM 1304 C CA . LYS A 1 178 ? 1.467 5.795 14.241 1.00 50.66 178 LYS A CA 1
ATOM 1305 C C . LYS A 1 178 ? 2.638 5.989 15.228 1.00 50.66 178 LYS A C 1
ATOM 1307 O O . LYS A 1 178 ? 3.337 6.981 15.106 1.00 50.66 178 LYS A O 1
ATOM 1312 N N . LYS A 1 179 ? 2.860 5.059 16.168 1.00 51.34 179 LYS A N 1
ATOM 1313 C CA . LYS A 1 179 ? 3.590 5.163 17.464 1.00 51.34 179 LYS A CA 1
ATOM 1314 C C . LYS A 1 179 ? 2.867 5.917 18.612 1.00 51.34 179 LYS A C 1
ATOM 1316 O O . LYS A 1 179 ? 3.262 7.003 19.003 1.00 51.34 179 LYS A O 1
ATOM 1321 N N . GLY A 1 180 ? 1.906 5.298 19.296 1.00 57.00 180 GLY A N 1
ATOM 1322 C CA . GLY A 1 180 ? 1.711 5.478 20.755 1.00 57.00 180 GLY A CA 1
ATOM 1323 C C . GLY A 1 180 ? 0.854 6.643 21.268 1.00 57.00 180 GLY A C 1
ATOM 1324 O O . GLY A 1 180 ? 0.059 6.477 22.192 1.00 57.00 180 GLY A O 1
ATOM 1325 N N . GLN A 1 181 ? 1.057 7.839 20.729 1.00 69.06 181 GLN A N 1
ATOM 1326 C CA . GLN A 1 181 ? 0.979 9.040 21.557 1.00 69.06 181 GLN A CA 1
ATOM 1327 C C . GLN A 1 181 ? -0.410 9.665 21.760 1.00 69.06 181 GLN A C 1
ATOM 1329 O O . GLN A 1 181 ? -0.701 10.104 22.868 1.00 69.06 181 GLN A O 1
ATOM 1334 N N . VAL A 1 182 ? -1.301 9.691 20.760 1.00 69.50 182 VAL A N 1
ATOM 1335 C CA . VAL A 1 182 ? -2.597 10.407 20.894 1.00 69.50 182 VAL A CA 1
ATOM 1336 C C . VAL A 1 182 ? -3.580 9.664 21.804 1.00 69.50 182 VAL A C 1
ATOM 1338 O O . VAL A 1 182 ? -4.290 10.285 22.589 1.00 69.50 182 VAL A O 1
ATOM 1341 N N . ALA A 1 183 ? -3.632 8.334 21.738 1.00 71.31 183 ALA A N 1
ATOM 1342 C CA . ALA A 1 183 ? -4.483 7.561 22.642 1.00 71.31 183 ALA A CA 1
ATOM 1343 C C . ALA A 1 183 ? -3.815 7.302 23.993 1.00 71.31 183 ALA A C 1
ATOM 1345 O O . ALA A 1 183 ? -4.541 7.147 24.965 1.00 71.31 183 ALA A O 1
ATOM 1346 N N . GLY A 1 184 ? -2.476 7.300 24.077 1.00 77.88 184 GLY A N 1
ATOM 1347 C CA . GLY A 1 184 ? -1.778 7.359 25.365 1.00 77.88 184 GLY A CA 1
ATOM 1348 C C . GLY A 1 184 ? -2.152 8.633 26.126 1.00 77.88 184 GLY A C 1
ATOM 1349 O O . GLY A 1 184 ? -2.652 8.559 27.244 1.00 77.88 184 GLY A O 1
ATOM 1350 N N . TYR A 1 185 ? -2.079 9.783 25.447 1.00 84.94 185 TYR A N 1
ATOM 1351 C CA . TYR A 1 185 ? -2.616 11.055 25.931 1.00 84.94 185 TYR A CA 1
ATOM 1352 C C . TYR A 1 185 ? -4.089 10.942 26.368 1.00 84.94 185 TYR A C 1
ATOM 1354 O O . TYR A 1 185 ? -4.419 11.290 27.499 1.00 84.94 185 TYR A O 1
ATOM 1362 N N . ALA A 1 186 ? -4.975 10.401 25.524 1.00 84.44 186 ALA A N 1
ATOM 1363 C CA . ALA A 1 186 ? -6.403 10.304 25.844 1.00 84.44 186 ALA A CA 1
ATOM 1364 C C . ALA A 1 186 ? -6.709 9.368 27.031 1.00 84.44 186 ALA A C 1
ATOM 1366 O O . ALA A 1 186 ? -7.604 9.648 27.836 1.00 84.44 186 ALA A O 1
ATOM 1367 N N . ALA A 1 187 ? -5.941 8.284 27.180 1.00 82.25 187 ALA A N 1
ATOM 1368 C CA . ALA A 1 187 ? -6.004 7.395 28.334 1.00 82.25 187 ALA A CA 1
ATOM 1369 C C . ALA A 1 187 ? -5.515 8.091 29.612 1.00 82.25 187 ALA A C 1
ATOM 1371 O O . ALA A 1 187 ? -6.220 8.040 30.617 1.00 82.25 187 ALA A O 1
ATOM 1372 N N . CYS A 1 188 ? -4.384 8.810 29.568 1.00 86.25 188 CYS A N 1
ATOM 1373 C CA . CYS A 1 188 ? -3.906 9.616 30.698 1.00 86.25 188 CYS A CA 1
ATOM 1374 C C . CYS A 1 188 ? -4.957 10.626 31.165 1.00 86.25 188 CYS A C 1
ATOM 1376 O O . CYS A 1 188 ? -5.165 10.759 32.369 1.00 86.25 188 CYS A O 1
ATOM 1378 N N . MET A 1 189 ? -5.657 11.280 30.232 1.00 87.00 189 MET A N 1
ATOM 1379 C CA . MET A 1 189 ? -6.750 12.206 30.550 1.00 87.00 189 MET A CA 1
ATOM 1380 C C . MET A 1 189 ? -7.948 11.493 31.188 1.00 87.00 189 MET A C 1
ATOM 1382 O O . MET A 1 189 ? -8.459 11.929 32.216 1.00 87.00 189 MET A O 1
ATOM 1386 N N . SER A 1 190 ? -8.379 10.374 30.602 1.00 86.81 190 SER A N 1
ATOM 1387 C CA . SER A 1 190 ? -9.526 9.590 31.082 1.00 86.81 190 SER A CA 1
ATOM 1388 C C . SER A 1 190 ? -9.300 8.987 32.471 1.00 86.81 190 SER A C 1
ATOM 1390 O O . SER A 1 190 ? -10.224 8.878 33.269 1.00 86.81 190 SER A O 1
ATOM 1392 N N . GLU A 1 191 ? -8.072 8.561 32.754 1.00 88.31 191 GLU A N 1
ATOM 1393 C CA . GLU A 1 191 ? -7.699 7.857 33.987 1.00 88.31 191 GLU A CA 1
ATOM 1394 C C . GLU A 1 191 ? -7.018 8.775 35.007 1.00 88.31 191 GLU A C 1
ATOM 1396 O O . GLU A 1 191 ? -6.616 8.318 36.074 1.00 88.31 191 GLU A O 1
ATOM 1401 N N . ARG A 1 192 ? -6.887 10.068 34.683 1.00 87.19 192 ARG A N 1
ATOM 1402 C CA . ARG A 1 192 ? -6.230 11.092 35.507 1.00 87.19 192 ARG A CA 1
ATOM 1403 C C . ARG A 1 192 ? -4.788 10.744 35.897 1.00 87.19 192 ARG A C 1
ATOM 1405 O O . ARG A 1 192 ? -4.294 11.138 36.951 1.00 87.19 192 ARG A O 1
ATOM 1412 N N . ARG A 1 193 ? -4.073 10.039 35.018 1.00 89.56 193 ARG A N 1
ATOM 1413 C CA . ARG A 1 193 ? -2.657 9.668 35.191 1.00 89.56 193 ARG A CA 1
ATOM 1414 C C . ARG A 1 193 ? -1.742 10.791 34.701 1.00 89.56 193 ARG A C 1
ATOM 1416 O O . ARG A 1 193 ? -0.878 10.591 33.852 1.00 89.56 193 ARG A O 1
ATOM 1423 N N . PHE A 1 194 ? -1.957 12.003 35.217 1.00 88.25 194 PHE A N 1
ATOM 1424 C CA . PHE A 1 194 ? -1.281 13.218 34.746 1.00 88.25 194 PHE A CA 1
ATOM 1425 C C . PHE A 1 194 ? 0.236 13.206 34.980 1.00 88.25 194 PHE A C 1
ATOM 1427 O O . PHE A 1 194 ? 0.973 13.853 34.242 1.00 88.25 194 PHE A O 1
ATOM 1434 N N . SER A 1 195 ? 0.718 12.422 35.947 1.00 87.38 195 SER A N 1
ATOM 1435 C CA . SER A 1 195 ? 2.151 12.186 36.166 1.00 87.38 195 SER A CA 1
ATOM 1436 C C . SER A 1 195 ? 2.844 11.484 34.992 1.00 87.38 195 SER A C 1
ATOM 1438 O O . SER A 1 195 ? 4.056 11.602 34.858 1.00 87.38 195 SER A O 1
ATOM 1440 N N . GLU A 1 196 ? 2.094 10.772 34.146 1.00 89.56 196 GLU A N 1
ATOM 1441 C CA . GLU A 1 196 ? 2.609 10.049 32.974 1.00 89.56 196 GLU A CA 1
ATOM 1442 C C . GLU A 1 196 ? 2.537 10.873 31.679 1.00 89.56 196 GLU A C 1
ATOM 1444 O O . GLU A 1 196 ? 3.087 10.475 30.653 1.00 89.56 196 GLU A O 1
ATOM 1449 N N . LEU A 1 197 ? 1.925 12.065 31.708 1.00 88.44 197 LEU A N 1
ATOM 1450 C CA . LEU A 1 197 ? 1.868 12.946 30.538 1.00 88.44 197 LEU A CA 1
ATOM 1451 C C . LEU A 1 197 ? 3.222 13.260 29.884 1.00 88.44 197 LEU A C 1
ATOM 1453 O O . LEU A 1 197 ? 3.217 13.394 28.658 1.00 88.44 197 LEU A O 1
ATOM 1457 N N . PRO A 1 198 ? 4.365 13.341 30.601 1.00 92.25 198 PRO A N 1
ATOM 1458 C CA . PRO A 1 198 ? 5.661 13.548 29.959 1.00 92.25 198 PRO A CA 1
ATOM 1459 C C . PRO A 1 198 ? 6.030 12.485 28.914 1.00 92.25 198 PRO A C 1
ATOM 1461 O O . PRO A 1 198 ? 6.896 12.743 28.078 1.00 92.25 198 PRO A O 1
ATOM 1464 N N . GLU A 1 199 ? 5.411 11.299 28.918 1.00 86.69 199 GLU A N 1
ATOM 1465 C CA . GLU A 1 199 ? 5.625 10.276 27.883 1.00 86.69 199 GLU A CA 1
ATOM 1466 C C . GLU A 1 199 ? 5.001 10.662 26.534 1.00 86.69 199 GLU A C 1
ATOM 1468 O O . GLU A 1 199 ? 5.521 10.294 25.478 1.00 86.69 199 GLU A O 1
ATOM 1473 N N . PHE A 1 200 ? 3.919 11.444 26.560 1.00 86.44 200 PHE A N 1
ATOM 1474 C CA . PHE A 1 200 ? 3.087 11.749 25.393 1.00 86.44 200 PHE A CA 1
ATOM 1475 C C . PHE A 1 200 ? 3.137 13.222 24.982 1.00 86.44 200 PHE A C 1
ATOM 1477 O O . PHE A 1 200 ? 2.923 13.542 23.813 1.00 86.44 200 PHE A O 1
ATOM 1484 N N . VAL A 1 201 ? 3.416 14.115 25.930 1.00 90.94 201 VAL A N 1
ATOM 1485 C CA . VAL A 1 201 ? 3.354 15.571 25.779 1.00 90.94 201 VAL A CA 1
ATOM 1486 C C . VAL A 1 201 ? 4.748 16.166 25.955 1.00 90.94 201 VAL A C 1
ATOM 1488 O O . VAL A 1 201 ? 5.504 15.774 26.844 1.00 90.94 201 VAL A O 1
ATOM 1491 N N . HIS A 1 202 ? 5.110 17.090 25.069 1.00 93.19 202 HIS A N 1
ATOM 1492 C CA . HIS A 1 202 ? 6.406 17.756 25.072 1.00 93.19 202 HIS A CA 1
ATOM 1493 C C . HIS A 1 202 ? 6.546 18.674 26.294 1.00 93.19 202 HIS A C 1
ATOM 1495 O O . HIS A 1 202 ? 5.579 19.296 26.733 1.00 93.19 202 HIS A O 1
ATOM 1501 N N . ASP A 1 203 ? 7.764 18.797 26.822 1.00 93.00 203 ASP A N 1
ATOM 1502 C CA . ASP A 1 203 ? 8.064 19.731 27.906 1.00 93.00 203 ASP A CA 1
ATOM 1503 C C . ASP A 1 203 ? 8.306 21.124 27.311 1.00 93.00 203 ASP A C 1
ATOM 1505 O O . ASP A 1 203 ? 9.353 21.401 26.733 1.00 93.00 203 ASP A O 1
ATOM 1509 N N . GLY A 1 204 ? 7.255 21.940 27.287 1.00 94.50 204 GLY A N 1
ATOM 1510 C CA . GLY A 1 204 ? 7.120 23.110 26.413 1.00 94.50 204 GLY A CA 1
ATOM 1511 C C . GLY A 1 204 ? 5.891 23.031 25.503 1.00 94.50 204 GLY A C 1
ATOM 1512 O O . GLY A 1 204 ? 5.911 23.583 24.405 1.00 94.50 204 GLY A O 1
ATOM 1513 N N . VAL A 1 205 ? 4.845 22.314 25.925 1.00 94.56 205 VAL A N 1
ATOM 1514 C CA . VAL A 1 205 ? 3.589 22.205 25.178 1.00 94.56 205 VAL A CA 1
ATOM 1515 C C . VAL A 1 205 ? 2.871 23.551 25.131 1.00 94.56 205 VAL A C 1
ATOM 1517 O O . VAL A 1 205 ? 2.820 24.278 26.123 1.00 94.56 205 VAL A O 1
ATOM 1520 N N . ILE A 1 206 ? 2.290 23.866 23.977 1.00 92.06 206 ILE A N 1
ATOM 1521 C CA . ILE A 1 206 ? 1.420 25.026 23.773 1.00 92.06 206 ILE A CA 1
ATOM 1522 C C . ILE A 1 206 ? -0.027 24.532 23.691 1.00 92.06 206 ILE A C 1
ATOM 1524 O O . ILE A 1 206 ? -0.359 23.681 22.866 1.00 92.06 206 ILE A O 1
ATOM 1528 N N . TYR A 1 207 ? -0.904 25.080 24.527 1.00 89.00 207 TYR A N 1
ATOM 1529 C CA . TYR A 1 207 ? -2.341 24.797 24.508 1.00 89.00 207 TYR A CA 1
ATOM 1530 C C . TYR A 1 207 ? -3.102 26.082 24.174 1.00 89.00 207 TYR A C 1
ATOM 1532 O O . TYR A 1 207 ? -2.963 27.065 24.896 1.00 89.00 207 TYR A O 1
ATOM 1540 N N . ASN A 1 208 ? -3.877 26.103 23.082 1.00 82.31 208 ASN A N 1
ATOM 1541 C CA . ASN A 1 208 ? -4.668 27.275 22.659 1.00 82.31 208 ASN A CA 1
ATOM 1542 C C . ASN A 1 208 ? -3.892 28.612 22.664 1.00 82.31 208 ASN A C 1
ATOM 1544 O O . ASN A 1 208 ? -4.386 29.626 23.148 1.00 82.31 208 ASN A O 1
ATOM 1548 N N . ALA A 1 209 ? -2.667 28.614 22.125 1.00 75.38 209 ALA A N 1
ATOM 1549 C CA . ALA A 1 209 ? -1.785 29.788 22.050 1.00 75.38 209 ALA A CA 1
ATOM 1550 C C . ALA A 1 209 ? -1.341 30.392 23.404 1.00 75.38 209 ALA A C 1
ATOM 1552 O O . ALA A 1 209 ? -0.767 31.482 23.425 1.00 75.38 209 ALA A O 1
ATOM 1553 N N . GLN A 1 210 ? -1.545 29.686 24.522 1.00 84.06 210 GLN A N 1
ATOM 1554 C CA . GLN A 1 210 ? -0.917 30.025 25.803 1.00 84.06 210 GLN A CA 1
ATOM 1555 C C . GLN A 1 210 ? 0.615 29.904 25.710 1.00 84.06 210 GLN A C 1
ATOM 1557 O O . GLN A 1 210 ? 1.118 29.141 24.877 1.00 84.06 210 GLN A O 1
ATOM 1562 N N . PRO A 1 211 ? 1.380 30.610 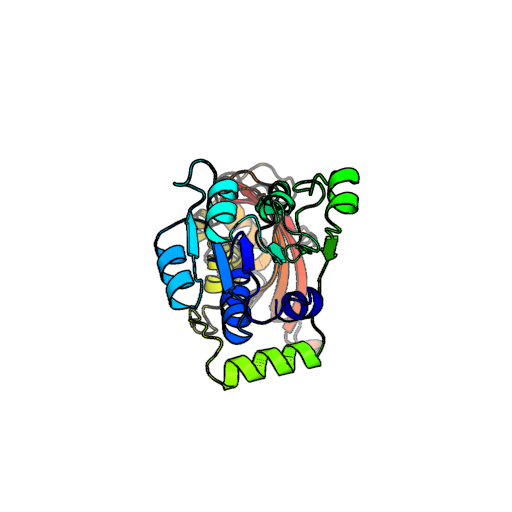26.565 1.00 90.94 211 PRO A N 1
ATOM 1563 C CA . PRO A 1 211 ? 2.824 30.424 26.641 1.00 90.94 211 PRO A CA 1
ATOM 1564 C C . PRO A 1 211 ? 3.198 28.944 26.841 1.00 90.94 211 PRO A C 1
ATOM 1566 O O . PRO A 1 211 ? 2.469 28.233 27.542 1.00 90.94 211 PRO A O 1
ATOM 1569 N N . PRO A 1 212 ? 4.320 28.473 26.261 1.00 94.06 212 PRO A N 1
ATOM 1570 C CA . PRO A 1 212 ? 4.790 27.107 26.458 1.00 94.06 212 PRO A CA 1
ATOM 1571 C C . PRO A 1 212 ? 4.882 26.760 27.945 1.00 94.06 212 PRO A C 1
ATOM 1573 O O . PRO A 1 212 ? 5.434 27.530 28.731 1.00 94.06 212 PRO A O 1
ATOM 1576 N N . MET A 1 213 ? 4.371 25.592 28.322 1.00 95.25 213 MET A N 1
ATOM 1577 C CA . MET A 1 213 ? 4.379 25.115 29.705 1.00 95.25 213 MET A CA 1
ATOM 1578 C C . MET A 1 213 ? 4.937 23.699 29.797 1.00 95.25 213 MET A C 1
ATOM 1580 O O . MET A 1 213 ? 4.993 22.966 28.804 1.00 95.25 213 MET A O 1
ATOM 1584 N N . THR A 1 214 ? 5.364 23.299 30.994 1.00 96.19 214 THR A N 1
ATOM 1585 C CA . THR A 1 214 ? 5.819 21.923 31.199 1.00 96.19 214 THR A CA 1
ATOM 1586 C C . THR A 1 214 ? 4.655 20.954 31.006 1.00 96.19 214 THR A C 1
ATOM 1588 O O . THR A 1 214 ? 3.484 21.290 31.210 1.00 96.19 214 THR A O 1
ATOM 1591 N N . SER A 1 215 ? 4.973 19.720 30.631 1.00 92.75 215 SER A N 1
ATOM 1592 C CA . SER A 1 215 ? 3.967 18.657 30.493 1.00 92.75 215 SER A CA 1
ATOM 1593 C C . SER A 1 215 ? 3.191 18.413 31.802 1.00 92.75 215 SER A C 1
ATOM 1595 O O . SER A 1 215 ? 2.001 18.093 31.772 1.00 92.75 215 SER A O 1
ATOM 1597 N N . GLN A 1 216 ? 3.836 18.634 32.954 1.00 93.69 216 GLN A N 1
ATOM 1598 C CA . GLN A 1 216 ? 3.209 18.542 34.274 1.00 93.69 216 GLN A CA 1
ATOM 1599 C C . GLN A 1 216 ? 2.300 19.737 34.589 1.00 93.69 216 GLN A C 1
ATOM 1601 O O . GLN A 1 216 ? 1.213 19.543 35.133 1.00 93.69 216 GLN A O 1
ATOM 1606 N N . ASP A 1 217 ? 2.706 20.963 34.245 1.00 93.88 217 ASP A N 1
ATOM 1607 C CA . ASP A 1 217 ? 1.867 22.162 34.410 1.00 93.88 217 ASP A CA 1
ATOM 1608 C C . ASP A 1 217 ? 0.598 22.063 33.571 1.00 93.88 217 ASP A C 1
ATOM 1610 O O . ASP A 1 217 ? -0.503 22.303 34.068 1.00 93.88 217 ASP A O 1
ATOM 1614 N N . TYR A 1 218 ? 0.752 21.609 32.328 1.00 93.00 218 TYR A N 1
ATOM 1615 C CA . TYR A 1 218 ? -0.364 21.300 31.448 1.00 93.00 218 TYR A CA 1
ATOM 1616 C C . TYR A 1 218 ? -1.303 20.251 32.063 1.00 93.00 218 TYR A C 1
ATOM 1618 O O . TYR A 1 218 ? -2.519 20.440 32.078 1.00 93.00 218 TYR A O 1
ATOM 1626 N N . GLY A 1 219 ? -0.753 19.176 32.635 1.00 91.44 219 GLY A N 1
ATOM 1627 C CA . GLY A 1 219 ? -1.539 18.164 33.340 1.00 91.44 219 GLY A CA 1
ATOM 1628 C C . GLY A 1 219 ? -2.361 18.736 34.493 1.00 91.44 219 GLY A C 1
ATOM 1629 O O . GLY A 1 219 ? -3.557 18.471 34.580 1.00 91.44 219 GLY A O 1
ATOM 1630 N N . ARG A 1 220 ? -1.749 19.577 35.337 1.00 91.50 220 ARG A N 1
ATOM 1631 C CA . ARG A 1 220 ? -2.441 20.251 36.451 1.00 91.50 220 ARG A CA 1
ATOM 1632 C C . ARG A 1 220 ? -3.562 21.168 35.969 1.00 91.50 220 ARG A C 1
ATOM 1634 O O . ARG A 1 220 ? -4.629 21.198 36.577 1.00 91.50 220 ARG A O 1
ATOM 1641 N N . MET A 1 221 ? -3.332 21.897 34.878 1.00 89.44 221 MET A N 1
ATOM 1642 C CA . MET A 1 221 ? -4.344 22.756 34.267 1.00 89.44 221 MET A CA 1
ATOM 1643 C C . MET A 1 221 ? -5.557 21.938 33.808 1.00 89.44 221 MET A C 1
ATOM 1645 O O . MET A 1 221 ? -6.687 22.273 34.160 1.00 89.44 221 MET A O 1
ATOM 1649 N N . ILE A 1 222 ? -5.337 20.852 33.060 1.00 86.94 222 ILE A N 1
ATOM 1650 C CA . ILE A 1 222 ? -6.434 20.010 32.570 1.00 86.94 222 ILE A CA 1
ATOM 1651 C C . ILE A 1 222 ? -7.152 19.302 33.721 1.00 86.94 222 ILE A C 1
ATOM 1653 O O . ILE A 1 222 ? -8.380 19.277 33.716 1.00 86.94 222 ILE A O 1
ATOM 1657 N N . ASP A 1 223 ? -6.437 18.796 34.730 1.00 88.06 223 ASP A N 1
ATOM 1658 C CA . ASP A 1 223 ? -7.058 18.203 35.924 1.00 88.06 223 ASP A CA 1
ATOM 1659 C C . ASP A 1 223 ? -7.954 19.210 36.662 1.00 88.06 223 ASP A C 1
ATOM 1661 O O . ASP A 1 223 ? -9.049 18.867 37.094 1.00 88.06 223 ASP A O 1
ATOM 1665 N N . GLY A 1 224 ? -7.571 20.489 36.721 1.00 85.31 224 GLY A N 1
ATOM 1666 C CA . GLY A 1 224 ? -8.433 21.546 37.261 1.00 85.31 224 GLY A CA 1
ATOM 1667 C C . GLY A 1 224 ? -9.761 21.716 36.503 1.00 85.31 224 GLY A C 1
ATOM 1668 O O . GLY A 1 224 ? -10.779 22.068 37.108 1.00 85.31 224 GLY A O 1
ATOM 1669 N N . ILE A 1 225 ? -9.767 21.429 35.196 1.00 81.94 225 ILE A N 1
ATOM 1670 C CA . ILE A 1 225 ? -10.942 21.521 34.316 1.00 81.94 225 ILE A CA 1
ATOM 1671 C C . ILE A 1 225 ? -11.791 20.248 34.420 1.00 81.94 225 ILE A C 1
ATOM 1673 O O . ILE A 1 225 ? -12.974 20.310 34.762 1.00 81.94 225 ILE A O 1
ATOM 1677 N N . VAL A 1 226 ? -11.195 19.081 34.153 1.00 81.44 226 VAL A N 1
ATOM 1678 C CA . VAL A 1 226 ? -11.918 17.796 34.099 1.00 81.44 226 VAL A CA 1
ATOM 1679 C C . VAL A 1 226 ? -12.116 17.166 35.474 1.00 81.44 226 VAL A C 1
ATOM 1681 O O . VAL A 1 226 ? -12.930 16.258 35.629 1.00 81.44 226 VAL A O 1
ATOM 1684 N N . GLY A 1 227 ? -11.426 17.664 36.500 1.00 81.31 227 GLY A N 1
ATOM 1685 C CA . GLY A 1 227 ? -11.480 17.172 37.874 1.00 81.31 227 GLY A CA 1
ATOM 1686 C C . GLY A 1 227 ? -12.889 17.178 38.460 1.00 81.31 227 GLY A C 1
ATOM 1687 O O . GLY A 1 227 ? -13.247 16.286 39.233 1.00 81.31 227 GLY A O 1
ATOM 1688 N N . LYS A 1 228 ? -13.710 18.133 38.011 1.00 82.25 228 LYS A N 1
ATOM 1689 C CA . LYS A 1 228 ? -15.119 18.314 38.389 1.00 82.25 228 LYS A CA 1
ATOM 1690 C C . LYS A 1 228 ? -16.081 17.374 37.647 1.00 82.25 228 LYS A C 1
ATOM 1692 O O . LYS A 1 228 ? -17.261 17.344 37.978 1.00 82.25 228 LYS A O 1
ATOM 1697 N N . LEU A 1 229 ? -15.600 16.632 36.646 1.00 85.44 229 LEU A N 1
ATOM 1698 C CA . LEU A 1 229 ? -16.392 15.732 35.809 1.00 85.44 229 LEU A CA 1
ATOM 1699 C C . LEU A 1 229 ? -16.229 14.285 36.299 1.00 85.44 229 LEU A C 1
ATOM 1701 O O . LEU A 1 229 ? -15.154 13.687 36.185 1.00 85.44 229 LEU A O 1
ATOM 1705 N N . GLU A 1 230 ? -17.294 13.724 36.870 1.00 86.88 230 GLU A N 1
ATOM 1706 C CA . GLU A 1 230 ? -17.323 12.344 37.367 1.00 86.88 230 GLU A CA 1
ATOM 1707 C C . GLU A 1 230 ? -17.355 11.342 36.200 1.00 86.88 230 GLU A C 1
ATOM 1709 O O . GLU A 1 230 ? -18.025 11.570 35.193 1.00 86.88 230 GLU A O 1
ATOM 1714 N N . ASN A 1 231 ? -16.607 10.238 36.312 1.00 87.50 231 ASN A N 1
ATOM 1715 C CA . ASN A 1 231 ? -16.491 9.207 35.268 1.00 87.50 231 ASN A CA 1
ATOM 1716 C C . ASN A 1 231 ? -16.122 9.748 33.873 1.00 87.50 231 ASN A C 1
ATOM 1718 O O . ASN A 1 231 ? -16.544 9.210 32.845 1.00 87.50 231 ASN A O 1
ATOM 1722 N N . PHE A 1 232 ? -15.305 10.804 33.846 1.00 88.31 232 PHE A N 1
ATOM 1723 C CA . PHE A 1 232 ? -14.791 11.403 32.623 1.00 88.31 232 PHE A CA 1
ATOM 1724 C C . PHE A 1 232 ? -14.043 10.387 31.748 1.00 88.31 232 PHE A C 1
ATOM 1726 O O . PHE A 1 232 ? -13.152 9.672 32.206 1.00 88.31 232 PHE A O 1
ATOM 1733 N N . ARG A 1 233 ? -14.390 10.346 30.462 1.00 87.25 233 ARG A N 1
ATOM 1734 C CA . ARG A 1 233 ? -13.736 9.548 29.425 1.00 87.25 233 ARG A CA 1
ATOM 1735 C C . ARG A 1 233 ? -13.542 10.382 28.172 1.00 87.25 233 ARG A C 1
ATOM 1737 O O . ARG A 1 233 ? -14.458 11.080 27.737 1.00 87.25 233 ARG A O 1
ATOM 1744 N N . LEU A 1 234 ? -12.367 10.229 27.580 1.00 84.00 234 LEU A N 1
ATOM 1745 C CA . LEU A 1 234 ? -11.993 10.777 26.290 1.00 84.00 234 LEU A CA 1
ATOM 1746 C C . LEU A 1 234 ? -11.681 9.612 25.343 1.00 84.00 234 LEU A C 1
ATOM 1748 O O . LEU A 1 234 ? -10.561 9.103 25.303 1.00 84.00 234 LEU A O 1
ATOM 1752 N N . ASP A 1 235 ? -12.688 9.169 24.595 1.00 81.62 235 ASP A N 1
ATOM 1753 C CA . ASP A 1 235 ? -12.564 8.038 23.678 1.00 81.62 235 ASP A CA 1
ATOM 1754 C C . ASP A 1 235 ? -12.163 8.539 22.287 1.00 81.62 235 ASP A C 1
ATOM 1756 O O . ASP A 1 235 ? -12.852 9.363 21.689 1.00 81.62 235 ASP A O 1
ATOM 1760 N N . LEU A 1 236 ? -11.049 8.052 21.742 1.00 77.38 236 LEU A N 1
ATOM 1761 C CA . LEU A 1 236 ? -10.627 8.395 20.383 1.00 77.38 236 LEU A CA 1
ATOM 1762 C C . LEU A 1 236 ? -11.492 7.650 19.356 1.00 77.38 236 LEU A C 1
ATOM 1764 O O . LEU A 1 236 ? -11.402 6.430 19.246 1.00 77.38 236 LEU A O 1
ATOM 1768 N N . GLU A 1 237 ? -12.285 8.375 18.566 1.00 73.88 237 GLU A N 1
ATOM 1769 C CA . GLU A 1 237 ? -13.159 7.778 17.545 1.00 73.88 237 GLU A CA 1
ATOM 1770 C C . GLU A 1 237 ? -12.610 7.888 16.127 1.00 73.88 237 GLU A C 1
ATOM 1772 O O . GLU A 1 237 ? -12.824 7.004 15.298 1.00 73.88 237 GLU A O 1
ATOM 1777 N N . MET A 1 238 ? -11.920 8.986 15.825 1.00 68.12 238 MET A N 1
ATOM 1778 C CA . MET A 1 238 ? -11.337 9.217 14.509 1.00 68.12 238 MET A CA 1
ATOM 1779 C C . MET A 1 238 ? -9.977 9.870 14.655 1.00 68.12 238 MET A C 1
ATOM 1781 O O . MET A 1 238 ? -9.792 10.756 15.485 1.00 68.12 238 MET A O 1
ATOM 1785 N N . LEU A 1 239 ? -9.042 9.459 13.807 1.00 65.94 239 LEU A N 1
ATOM 1786 C CA . LEU A 1 239 ? -7.716 10.044 13.730 1.00 65.94 239 LEU A CA 1
ATOM 1787 C C . LEU A 1 239 ? -7.359 10.283 12.265 1.00 65.94 239 LEU A C 1
ATOM 1789 O O . LEU A 1 239 ? -7.361 9.353 11.461 1.00 65.94 239 LEU A O 1
ATOM 1793 N N . VAL A 1 240 ? -7.034 11.525 11.932 1.00 64.44 240 VAL A N 1
ATOM 1794 C CA . VAL A 1 240 ? -6.562 11.954 10.617 1.00 64.44 240 VAL A CA 1
ATOM 1795 C C . VAL A 1 240 ? -5.129 12.437 10.769 1.00 64.44 240 VAL A C 1
ATOM 1797 O O . VAL A 1 240 ? -4.791 13.169 11.697 1.00 64.44 240 VAL A O 1
ATOM 1800 N N . VAL A 1 241 ? -4.262 11.989 9.872 1.00 65.12 241 VAL A N 1
ATOM 1801 C CA . VAL A 1 241 ? -2.825 12.265 9.905 1.00 65.12 241 VAL A CA 1
ATOM 1802 C C . VAL A 1 241 ? -2.474 13.128 8.716 1.00 65.12 241 VAL A C 1
ATOM 1804 O O . VAL A 1 241 ? -2.861 12.796 7.598 1.00 65.12 241 VAL A O 1
ATOM 1807 N N . ASP A 1 242 ? -1.726 14.199 8.948 1.00 61.53 242 ASP A N 1
ATOM 1808 C CA . ASP A 1 242 ? -1.091 14.922 7.860 1.00 61.53 242 ASP A CA 1
ATOM 1809 C C . ASP A 1 242 ? 0.194 14.200 7.445 1.00 61.53 242 ASP A C 1
ATOM 1811 O O . ASP A 1 242 ? 1.102 13.987 8.245 1.00 61.53 242 ASP A O 1
ATOM 1815 N N . ASP A 1 243 ? 0.264 13.835 6.174 1.00 53.56 243 ASP A N 1
ATOM 1816 C CA . ASP A 1 243 ? 1.311 13.007 5.577 1.00 53.56 243 ASP A CA 1
ATOM 1817 C C . ASP A 1 243 ? 2.482 13.866 5.043 1.00 53.56 243 ASP A C 1
ATOM 1819 O O . ASP A 1 243 ? 3.149 13.519 4.068 1.00 53.56 243 ASP A O 1
ATOM 1823 N N . ARG A 1 244 ? 2.692 15.065 5.614 1.00 50.28 244 ARG A N 1
ATOM 1824 C CA . ARG A 1 244 ? 3.596 16.119 5.100 1.00 50.28 244 ARG A CA 1
ATOM 1825 C C . ARG A 1 244 ? 4.875 16.367 5.913 1.00 50.28 244 ARG A C 1
ATOM 1827 O O . ARG A 1 244 ? 5.549 17.358 5.651 1.00 50.28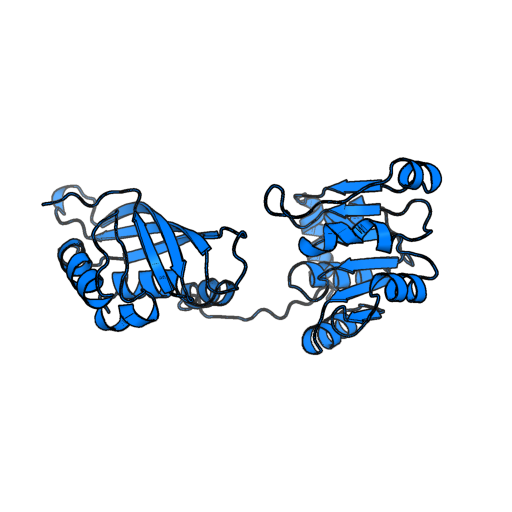 244 ARG A O 1
ATOM 1834 N N . CYS A 1 245 ? 5.276 15.475 6.817 1.00 43.72 245 CYS A N 1
ATOM 1835 C CA . CYS A 1 245 ? 6.535 15.631 7.564 1.00 43.72 245 CYS A CA 1
ATOM 1836 C C . CYS A 1 245 ? 7.667 14.721 7.072 1.00 43.72 245 CYS A C 1
ATOM 1838 O O . CYS A 1 245 ? 7.432 13.665 6.487 1.00 43.72 245 CYS A O 1
ATOM 1840 N N . SER A 1 246 ? 8.909 15.188 7.246 1.00 41.28 246 SER A N 1
ATOM 1841 C CA . SER A 1 246 ? 10.145 14.557 6.754 1.00 41.28 246 SER A CA 1
ATOM 1842 C C . SER A 1 246 ? 10.746 13.525 7.717 1.00 41.28 246 SER A C 1
ATOM 1844 O O . SER A 1 246 ? 11.775 12.934 7.402 1.00 41.28 246 SER A O 1
ATOM 1846 N N . THR A 1 247 ? 10.128 13.317 8.882 1.00 46.97 247 THR A N 1
ATOM 1847 C CA . THR A 1 247 ? 10.524 12.363 9.928 1.00 46.97 247 THR A CA 1
ATOM 1848 C C . THR A 1 247 ? 9.277 11.639 10.451 1.00 46.97 247 THR A C 1
ATOM 1850 O O . THR A 1 247 ? 8.220 12.251 10.595 1.00 46.97 247 THR A O 1
ATOM 1853 N N . ASP A 1 248 ? 9.393 10.351 10.794 1.00 55.81 248 A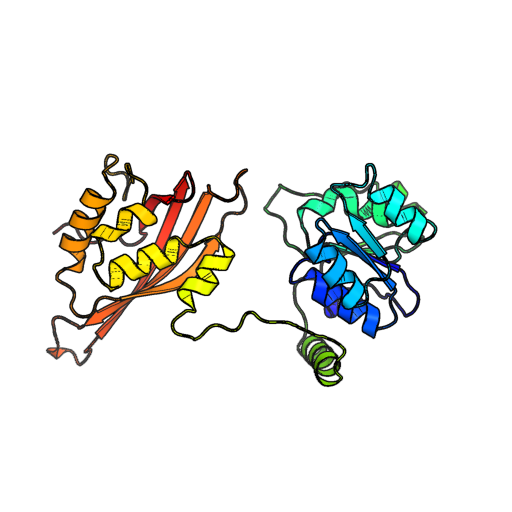SP A N 1
ATOM 1854 C CA . ASP A 1 248 ? 8.295 9.510 11.329 1.00 55.81 248 ASP A CA 1
ATOM 1855 C C . ASP A 1 248 ? 7.778 9.945 12.724 1.00 55.81 248 ASP A C 1
ATOM 1857 O O . ASP A 1 248 ? 7.058 9.197 13.387 1.00 55.81 248 ASP A O 1
ATOM 1861 N N . LEU A 1 249 ? 8.216 11.102 13.229 1.00 54.62 249 LEU A N 1
ATOM 1862 C CA . LEU A 1 249 ? 8.021 11.560 14.608 1.00 54.62 249 LEU A CA 1
ATOM 1863 C C . LEU A 1 249 ? 7.421 12.972 14.711 1.00 54.62 249 LEU A C 1
ATOM 1865 O O . LEU A 1 249 ? 6.999 13.357 15.801 1.00 54.62 249 LEU A O 1
ATOM 1869 N N . ASP A 1 250 ? 7.343 13.720 13.608 1.00 67.12 250 ASP A N 1
ATOM 1870 C CA . ASP A 1 250 ? 6.847 15.099 13.586 1.00 67.12 250 ASP A CA 1
ATOM 1871 C C . ASP A 1 250 ? 5.607 15.217 12.695 1.00 67.12 250 ASP A C 1
ATOM 1873 O O . ASP A 1 250 ? 5.456 14.474 11.727 1.00 67.12 250 ASP A O 1
ATOM 1877 N N . GLY A 1 251 ? 4.728 16.186 12.969 1.00 71.88 251 GLY A N 1
ATOM 1878 C CA . GLY A 1 251 ? 3.628 16.535 12.059 1.00 71.88 251 GLY A CA 1
ATOM 1879 C C . GLY A 1 251 ? 2.276 16.783 12.695 1.00 71.88 251 GLY A C 1
ATOM 1880 O O . GLY A 1 251 ? 2.129 16.804 13.912 1.00 71.88 251 GLY A O 1
ATOM 1881 N N . MET A 1 252 ? 1.283 17.034 11.845 1.00 74.81 252 MET A N 1
ATOM 1882 C CA . MET A 1 252 ? -0.064 17.371 12.290 1.00 74.81 252 MET A CA 1
ATOM 1883 C C . MET A 1 252 ? -0.944 16.133 12.366 1.00 74.81 252 MET A C 1
ATOM 1885 O O . MET A 1 252 ? -0.945 15.276 11.479 1.00 74.81 252 MET A O 1
ATOM 1889 N N . VAL A 1 253 ? -1.753 16.052 13.414 1.00 75.00 253 VAL A N 1
ATOM 1890 C CA . VAL A 1 253 ? -2.835 15.078 13.476 1.00 75.00 253 VAL A CA 1
ATOM 1891 C C . VAL A 1 253 ? -4.087 15.711 14.041 1.00 75.00 253 VAL A C 1
ATOM 1893 O O . VAL A 1 253 ? -4.051 16.431 15.028 1.00 75.00 253 VAL A O 1
ATOM 1896 N N . SER A 1 254 ? -5.204 15.430 13.388 1.00 74.94 254 SER A N 1
ATOM 1897 C CA . SER A 1 254 ? -6.526 15.786 13.870 1.00 74.94 254 SER A CA 1
ATOM 1898 C C . SER A 1 254 ? -7.162 14.549 14.482 1.00 74.94 254 SER A C 1
ATOM 1900 O O . SER A 1 254 ? -7.087 13.458 13.917 1.00 74.94 254 SER A O 1
ATOM 1902 N N . ALA A 1 255 ? -7.771 14.707 15.643 1.00 75.31 255 ALA A N 1
ATOM 1903 C CA . ALA A 1 255 ? -8.510 13.665 16.322 1.00 75.31 255 ALA A CA 1
ATOM 1904 C C . ALA A 1 255 ? -9.946 14.122 16.545 1.00 75.31 255 ALA A C 1
ATOM 1906 O O . ALA A 1 255 ? -10.188 15.279 16.884 1.00 75.31 255 ALA A O 1
ATOM 1907 N N . ARG A 1 256 ? -10.889 13.192 16.410 1.00 82.31 256 ARG A N 1
ATOM 1908 C CA . ARG A 1 256 ? -12.228 13.328 16.971 1.00 82.31 256 ARG A CA 1
ATOM 1909 C C . ARG A 1 256 ? -12.304 12.457 18.210 1.00 82.31 256 ARG A C 1
ATOM 1911 O O . ARG A 1 256 ? -12.146 11.237 18.116 1.00 82.31 256 ARG A O 1
ATOM 1918 N N . PHE A 1 257 ? -12.579 13.083 19.340 1.00 81.12 257 PHE A N 1
ATOM 1919 C CA . PHE A 1 257 ? -12.854 12.400 20.588 1.00 81.12 257 PHE A CA 1
ATOM 1920 C C . PHE A 1 257 ? -14.349 12.390 20.867 1.00 81.12 257 PHE A C 1
ATOM 1922 O O . PHE A 1 257 ? -15.037 13.392 20.670 1.00 81.12 257 PHE A O 1
ATOM 1929 N N . ARG A 1 258 ? -14.846 11.264 21.365 1.00 86.62 258 ARG A N 1
ATOM 1930 C CA . ARG A 1 258 ? -16.107 11.188 22.088 1.00 86.62 258 ARG A CA 1
ATOM 1931 C C . ARG A 1 258 ? -15.806 11.416 23.557 1.00 86.62 258 ARG A C 1
ATOM 1933 O O . ARG A 1 258 ? -15.182 10.589 24.217 1.00 86.62 258 ARG A O 1
ATOM 1940 N N . LEU A 1 259 ? -16.252 12.556 24.053 1.00 88.25 259 LEU A N 1
ATOM 1941 C CA . LEU A 1 259 ? -16.123 12.930 25.444 1.00 88.25 259 LEU A CA 1
ATOM 1942 C C . LEU A 1 259 ? -17.380 12.511 26.189 1.00 88.25 259 LEU A C 1
ATOM 1944 O O . LEU A 1 259 ? -18.495 12.746 25.716 1.00 88.25 259 LEU A O 1
ATOM 1948 N N . SER A 1 260 ? -17.218 11.888 27.350 1.00 89.38 260 SER A N 1
ATOM 1949 C CA . SER A 1 260 ? -18.360 11.542 28.188 1.00 89.38 260 SER A CA 1
ATOM 1950 C C . SER A 1 260 ? -18.055 11.639 29.671 1.00 89.38 260 SER A C 1
ATOM 1952 O O . SER A 1 260 ? -16.932 11.383 30.084 1.00 89.38 260 SER A O 1
ATOM 1954 N N . TYR A 1 261 ? -19.056 12.011 30.457 1.00 89.50 261 TYR A N 1
ATOM 1955 C CA . TYR A 1 261 ? -18.993 12.082 31.917 1.00 89.50 261 TYR A CA 1
ATOM 1956 C C . TYR A 1 261 ? -20.411 12.009 32.488 1.00 89.50 261 TYR A C 1
ATOM 1958 O O . TYR A 1 261 ? -21.392 12.196 31.759 1.00 89.50 261 TYR A O 1
ATOM 1966 N N . ASP A 1 262 ? -20.533 11.726 33.777 1.00 87.50 262 ASP A N 1
ATOM 1967 C CA . ASP A 1 262 ? -21.834 11.637 34.431 1.00 87.50 262 ASP A CA 1
ATOM 1968 C C . ASP A 1 262 ? -22.438 13.026 34.637 1.00 87.50 262 ASP A C 1
ATOM 1970 O O . ASP A 1 262 ? -21.758 13.983 35.012 1.00 87.50 262 ASP A O 1
ATOM 1974 N N . SER A 1 263 ? -23.737 13.151 34.366 1.00 78.44 263 SER A N 1
ATOM 1975 C CA . SER A 1 263 ? -24.418 14.438 34.464 1.00 78.44 263 SER A CA 1
ATOM 1976 C C . SER A 1 263 ? -24.404 14.941 35.913 1.00 78.44 263 SER A C 1
ATOM 1978 O O . SER A 1 263 ? -24.915 14.251 36.801 1.00 78.44 263 SER A O 1
ATOM 1980 N N . PRO A 1 264 ? -23.941 16.182 36.169 1.00 68.31 264 PRO A N 1
ATOM 1981 C CA . PRO A 1 264 ? -24.051 16.800 37.488 1.00 68.31 264 PRO A CA 1
ATOM 1982 C C . PRO A 1 264 ? -25.514 16.986 37.917 1.00 68.31 264 PRO A C 1
ATOM 1984 O O . PRO A 1 264 ? -25.806 17.186 39.094 1.00 68.31 264 PRO A O 1
ATOM 1987 N N . ASN A 1 265 ? -26.447 16.952 36.958 1.00 66.31 265 ASN A N 1
ATOM 1988 C CA . ASN A 1 265 ? -27.845 17.296 37.149 1.00 66.31 265 ASN A CA 1
ATOM 1989 C C . ASN A 1 265 ? -28.746 16.120 36.734 1.00 66.31 265 ASN A C 1
ATOM 1991 O O . ASN A 1 265 ? -29.384 16.126 35.681 1.00 66.31 265 ASN A O 1
ATOM 1995 N N . LYS A 1 266 ? -28.827 15.105 37.606 1.00 62.03 266 LYS A N 1
ATOM 1996 C CA . LYS A 1 266 ? -29.613 13.864 37.414 1.00 62.03 266 LYS A CA 1
ATOM 1997 C C . LYS A 1 266 ? -31.129 14.079 37.228 1.00 62.03 266 LYS A C 1
ATOM 1999 O O . LYS A 1 266 ? -31.868 13.136 36.976 1.00 62.03 266 LYS A O 1
ATOM 2004 N N . LYS A 1 267 ? -31.623 15.318 37.351 1.00 56.34 267 LYS A N 1
ATOM 2005 C CA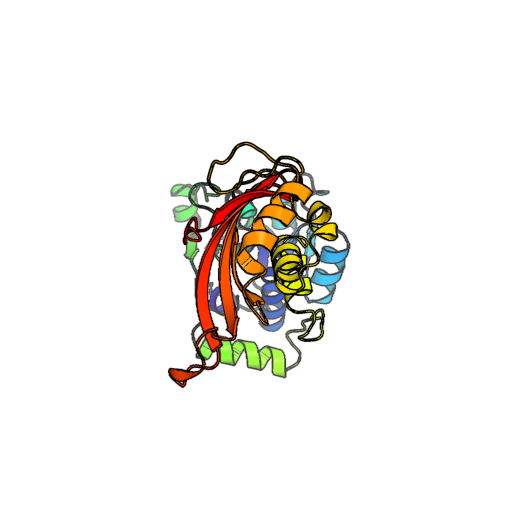 . LYS A 1 267 ? -33.054 15.664 37.275 1.00 56.34 267 LYS A CA 1
ATOM 2006 C C . LYS A 1 267 ? -33.631 15.711 35.853 1.00 56.34 267 LYS A C 1
ATOM 2008 O O . LYS A 1 267 ? -34.849 15.722 35.725 1.00 56.34 267 LYS A O 1
ATOM 2013 N N . LEU A 1 268 ? -32.804 15.726 34.802 1.00 56.47 268 LEU A N 1
ATOM 2014 C CA . LEU A 1 268 ? -33.272 15.767 33.403 1.00 56.47 268 LEU A CA 1
ATOM 2015 C C . LEU A 1 268 ? -33.487 14.385 32.754 1.00 56.47 268 LEU A C 1
ATOM 2017 O O . LEU A 1 268 ? -33.772 14.316 31.562 1.00 56.47 268 LEU A O 1
ATOM 2021 N N . GLY A 1 269 ? -33.322 13.281 33.493 1.00 55.97 269 GLY A N 1
ATOM 2022 C CA . GLY A 1 269 ? -33.392 11.927 32.921 1.00 55.97 269 GLY A CA 1
ATOM 2023 C C . GLY A 1 269 ? -32.238 11.588 31.963 1.00 55.97 269 GLY A C 1
ATOM 2024 O O . GLY A 1 269 ? -32.262 10.548 31.312 1.00 55.97 269 GLY A O 1
ATOM 2025 N N . GLN A 1 270 ? -31.229 12.461 31.870 1.00 59.16 270 GLN A N 1
ATOM 2026 C CA . GLN A 1 270 ? -29.951 12.194 31.218 1.00 59.16 270 GLN A CA 1
ATOM 2027 C C . GLN A 1 270 ? -28.896 11.948 32.295 1.00 59.16 270 GLN A C 1
ATOM 2029 O O . GLN A 1 270 ? -28.364 12.890 32.880 1.00 59.16 270 GLN A O 1
ATOM 2034 N N . ASP A 1 271 ? -28.595 10.676 32.544 1.00 79.50 271 ASP A N 1
ATOM 2035 C CA . ASP A 1 271 ? -27.596 10.269 33.540 1.00 79.50 271 ASP A CA 1
ATOM 2036 C C . ASP A 1 271 ? -26.160 10.556 33.082 1.00 79.50 271 ASP A C 1
ATOM 2038 O O . ASP A 1 271 ? -25.253 10.680 33.903 1.00 79.50 271 ASP A O 1
ATOM 2042 N N . ARG A 1 272 ? -25.947 10.711 31.769 1.00 83.75 272 ARG A N 1
ATOM 2043 C CA . ARG A 1 272 ? -24.625 10.855 31.160 1.00 83.75 272 ARG A CA 1
ATOM 2044 C C . ARG A 1 272 ? -24.619 11.925 30.077 1.00 83.75 272 ARG A C 1
ATOM 2046 O O . ARG A 1 272 ? -25.472 11.922 29.190 1.00 83.75 272 ARG A O 1
ATOM 2053 N N . VAL A 1 273 ? -23.624 12.802 30.126 1.00 82.81 273 VAL A N 1
ATOM 2054 C CA . VAL A 1 273 ? -23.343 13.785 29.079 1.00 82.81 273 VAL A CA 1
ATOM 2055 C C . VAL A 1 273 ? -22.370 13.163 28.084 1.00 82.81 273 VAL A C 1
ATOM 2057 O O . VAL A 1 273 ? -21.374 12.556 28.474 1.00 82.81 273 VAL A O 1
ATOM 2060 N N . VAL A 1 274 ? -22.669 13.299 26.791 1.00 83.94 274 VAL A N 1
ATOM 2061 C CA . VAL A 1 274 ? -21.806 12.849 25.695 1.00 83.94 274 VAL A CA 1
ATOM 2062 C C . VAL A 1 274 ? -21.760 13.937 24.634 1.00 83.94 274 VAL A C 1
ATOM 2064 O O . VAL A 1 274 ? -22.805 14.369 24.150 1.00 83.94 274 VAL A O 1
ATOM 2067 N N . PHE A 1 275 ? -20.563 14.344 24.229 1.00 82.06 275 PHE A N 1
ATOM 2068 C CA . PHE A 1 275 ? -20.375 15.201 23.062 1.00 82.06 275 PHE A CA 1
ATOM 2069 C C . PHE A 1 275 ? -19.095 14.828 22.318 1.00 82.06 275 PHE A C 1
ATOM 2071 O O . PHE A 1 275 ? -18.301 14.016 22.788 1.00 82.06 275 PHE A O 1
ATOM 2078 N N . TYR A 1 276 ? -18.921 15.390 21.124 1.00 79.62 276 TYR A N 1
ATOM 2079 C CA . TYR A 1 276 ? -17.773 15.103 20.275 1.00 79.62 276 TYR A CA 1
ATOM 2080 C C . TYR A 1 276 ? -16.914 16.345 20.130 1.00 79.62 276 TYR A C 1
ATOM 2082 O O . TYR A 1 276 ? -17.409 17.403 19.745 1.00 79.62 276 TYR A O 1
ATOM 2090 N N . GLU A 1 277 ? -15.628 16.194 20.396 1.00 78.94 277 GLU A N 1
ATOM 2091 C CA . GLU A 1 277 ? -14.644 17.258 20.296 1.00 78.94 277 GLU A CA 1
ATOM 2092 C C . GLU A 1 277 ? -13.654 16.932 19.185 1.00 78.94 277 GLU A C 1
ATOM 2094 O O . GLU A 1 277 ? -13.214 15.791 19.043 1.00 78.94 277 GLU A O 1
ATOM 2099 N N . HIS A 1 278 ? -13.310 17.936 18.386 1.00 79.12 278 HIS A N 1
ATOM 2100 C CA . HIS A 1 278 ? -12.215 17.823 17.433 1.00 79.12 278 HIS A CA 1
ATOM 2101 C C . HIS A 1 278 ? -11.010 18.554 18.002 1.00 79.12 278 HIS A C 1
ATOM 2103 O O . HIS A 1 278 ? -11.131 19.700 18.427 1.00 79.12 278 HIS A O 1
ATOM 2109 N N . VAL A 1 279 ? -9.860 17.893 18.004 1.00 81.00 279 VAL A N 1
ATOM 2110 C CA . VAL A 1 279 ? -8.609 18.441 18.527 1.00 81.00 279 VAL A CA 1
ATOM 2111 C C . VAL A 1 279 ? -7.533 18.270 17.472 1.00 81.00 279 VAL A C 1
ATOM 2113 O O . VAL A 1 279 ? -7.400 17.203 16.871 1.00 81.00 279 VAL A O 1
ATOM 2116 N N . PHE A 1 280 ? -6.766 19.324 17.238 1.00 83.25 280 PHE A N 1
ATOM 2117 C CA . PHE A 1 280 ? -5.584 19.276 16.393 1.00 83.25 280 PHE A CA 1
ATOM 2118 C C . PHE A 1 280 ? -4.342 19.214 17.270 1.00 83.25 280 PHE A C 1
ATOM 2120 O O . PHE A 1 280 ? -4.243 19.909 18.278 1.00 83.25 280 PHE A O 1
ATOM 2127 N N . PHE A 1 281 ? -3.394 18.384 16.865 1.00 86.38 281 PHE A N 1
ATOM 2128 C CA . PHE A 1 281 ? -2.136 18.158 17.549 1.00 86.38 281 PHE A CA 1
ATOM 2129 C C . PHE A 1 281 ? -0.984 18.410 16.587 1.00 86.38 281 PHE A C 1
ATOM 2131 O O . PHE A 1 281 ? -0.984 17.850 15.486 1.00 86.38 281 PHE A O 1
ATOM 2138 N N . ARG A 1 282 ? 0.022 19.176 17.018 1.00 86.62 282 ARG A N 1
ATOM 2139 C CA . ARG A 1 282 ? 1.342 19.183 16.373 1.00 86.62 282 ARG A CA 1
ATOM 2140 C C . ARG A 1 282 ? 2.292 18.304 17.166 1.00 86.62 282 ARG A C 1
ATOM 2142 O O . ARG A 1 282 ? 2.422 18.470 18.375 1.00 86.62 282 ARG A O 1
ATOM 2149 N N . PHE A 1 283 ? 2.975 17.407 16.474 1.00 82.12 283 PHE A N 1
ATOM 2150 C CA . PHE A 1 283 ? 4.011 16.548 17.020 1.00 82.12 283 PHE A CA 1
ATOM 2151 C C . PHE A 1 283 ? 5.399 17.116 16.740 1.00 82.12 283 PHE A C 1
ATOM 2153 O O . PHE A 1 283 ? 5.663 17.575 15.625 1.00 82.12 283 PHE A O 1
ATOM 2160 N N . GLN A 1 284 ? 6.261 17.060 17.755 1.00 83.56 284 GLN A N 1
ATOM 2161 C CA . GLN A 1 284 ? 7.690 17.344 17.667 1.00 83.56 284 GLN A CA 1
ATOM 2162 C C . GLN A 1 284 ? 8.462 16.298 18.479 1.00 83.56 284 GLN A C 1
ATOM 2164 O O . GLN A 1 284 ? 8.168 16.076 19.654 1.00 83.56 284 GLN A O 1
ATOM 2169 N N . GLY A 1 285 ? 9.437 15.637 17.860 1.00 77.88 285 GLY A N 1
ATOM 2170 C CA . GLY A 1 285 ? 10.246 14.589 18.477 1.00 77.88 285 GLY A CA 1
ATOM 2171 C C . GLY A 1 285 ? 9.428 13.387 18.957 1.00 77.88 285 GLY A C 1
ATOM 2172 O O . GLY A 1 285 ? 9.837 12.712 19.898 1.00 77.88 285 GLY A O 1
ATOM 2173 N N . GLY A 1 286 ? 8.261 13.130 18.358 1.00 75.12 286 GLY A N 1
ATOM 2174 C CA . GLY A 1 286 ? 7.350 12.082 18.809 1.00 75.12 286 GLY A CA 1
ATOM 2175 C C . GLY A 1 286 ? 6.674 12.427 20.135 1.00 75.12 286 GLY A C 1
ATOM 2176 O O . GLY A 1 286 ? 6.452 11.550 20.959 1.00 75.12 286 GLY A O 1
ATOM 2177 N N . LYS A 1 287 ? 6.388 13.698 20.397 1.00 86.81 287 LYS A N 1
ATOM 2178 C CA . LYS A 1 287 ? 5.508 14.113 21.493 1.00 86.81 287 LYS A CA 1
ATOM 2179 C C . LYS A 1 287 ? 4.586 15.218 21.019 1.00 86.81 287 LYS A C 1
ATOM 2181 O O . LYS A 1 287 ? 4.923 15.962 20.100 1.00 86.81 287 LYS A O 1
ATOM 2186 N N . ILE A 1 288 ? 3.432 15.333 21.661 1.00 89.81 288 ILE A N 1
ATOM 2187 C CA . ILE A 1 288 ? 2.473 16.406 21.419 1.00 89.81 288 ILE A CA 1
ATOM 2188 C C . ILE A 1 288 ? 3.099 17.721 21.893 1.00 89.81 288 ILE A C 1
ATOM 2190 O O . ILE A 1 288 ? 3.281 17.928 23.090 1.00 89.81 288 ILE A O 1
ATOM 2194 N N . ALA A 1 289 ? 3.444 18.592 20.953 1.00 90.94 289 ALA A N 1
ATOM 2195 C CA . ALA A 1 289 ? 4.049 19.894 21.207 1.00 90.94 289 ALA A CA 1
ATOM 2196 C C . ALA A 1 289 ? 3.024 21.029 21.173 1.00 90.94 289 ALA A C 1
ATOM 2198 O O . ALA A 1 289 ? 3.181 22.010 21.892 1.00 90.94 289 ALA A O 1
ATOM 2199 N N . GLU A 1 290 ? 1.956 20.891 20.387 1.00 91.75 290 GLU A N 1
ATOM 2200 C CA . GLU A 1 290 ? 0.850 21.851 20.394 1.00 91.75 290 GLU A CA 1
ATOM 2201 C C . GLU A 1 290 ? -0.501 21.150 20.370 1.00 91.75 290 GLU A C 1
ATOM 2203 O O . GLU A 1 290 ? -0.647 20.099 19.739 1.00 91.75 290 GLU A O 1
ATOM 2208 N N . ILE A 1 291 ? -1.479 21.749 21.050 1.00 90.38 291 ILE A N 1
ATOM 2209 C CA . ILE A 1 291 ? -2.841 21.239 21.192 1.00 90.38 291 ILE A CA 1
ATOM 2210 C C . ILE A 1 291 ? -3.837 22.372 20.937 1.00 90.38 291 ILE A C 1
ATOM 2212 O O . ILE A 1 291 ? -3.831 23.391 21.634 1.00 90.38 291 ILE A O 1
ATOM 2216 N N . TRP A 1 292 ? -4.730 22.156 19.975 1.00 86.38 292 TRP A N 1
ATOM 2217 C CA . TRP A 1 292 ? -5.819 23.069 19.631 1.00 86.38 292 TRP A CA 1
ATOM 2218 C C . TRP A 1 292 ? -7.157 22.328 19.657 1.00 86.38 292 TRP A C 1
ATOM 2220 O O . TRP A 1 292 ? -7.557 21.737 18.645 1.00 86.38 292 TRP A O 1
ATOM 2230 N N . PRO A 1 293 ? -7.851 22.299 20.802 1.00 81.31 293 PRO A N 1
ATOM 2231 C CA . PRO A 1 293 ? -9.245 21.892 20.843 1.00 81.31 293 PRO A CA 1
ATOM 2232 C C . PRO A 1 293 ? -10.126 22.896 20.097 1.00 81.31 293 PRO A C 1
ATOM 2234 O O . PRO A 1 293 ? -9.955 24.109 20.203 1.00 81.31 293 PRO A O 1
ATOM 2237 N N . LEU A 1 294 ? -11.100 22.388 19.346 1.00 67.25 294 LEU A N 1
ATOM 2238 C CA . LEU A 1 294 ? -12.080 23.212 18.637 1.00 67.25 294 LEU A CA 1
ATOM 2239 C C . LEU A 1 294 ? -13.186 23.721 19.574 1.00 67.25 294 LEU A C 1
ATOM 2241 O O . LEU A 1 294 ? -13.830 24.727 19.285 1.00 67.25 294 LEU A O 1
ATOM 2245 N N . ILE A 1 295 ? -13.396 23.036 20.701 1.00 64.31 295 ILE A N 1
ATOM 2246 C CA . ILE A 1 295 ? -14.279 23.480 21.775 1.00 64.31 295 ILE A CA 1
ATOM 2247 C C . ILE A 1 295 ? -13.387 24.097 22.849 1.00 64.31 295 ILE A C 1
ATOM 2249 O O . ILE A 1 295 ? -12.650 23.400 23.540 1.00 64.31 295 ILE A O 1
ATOM 2253 N N . ALA A 1 296 ? -13.431 25.421 22.986 1.00 52.56 296 ALA A N 1
ATOM 2254 C CA . ALA A 1 296 ? -12.816 26.067 24.134 1.00 52.56 296 ALA A CA 1
ATOM 2255 C C . ALA A 1 296 ? -13.608 25.666 25.383 1.00 52.56 296 ALA A C 1
ATOM 2257 O O . ALA A 1 296 ? -14.809 25.930 25.480 1.00 52.56 296 ALA A O 1
ATOM 2258 N N . TRP A 1 297 ? -12.943 25.001 26.325 1.00 47.44 297 TRP A N 1
ATOM 2259 C CA . TRP A 1 297 ? -13.493 24.794 27.658 1.00 47.44 297 TRP A CA 1
ATOM 2260 C C . TRP A 1 297 ? -13.758 26.176 28.257 1.00 47.44 297 TRP A C 1
ATOM 2262 O O . TRP A 1 297 ? -12.847 27.005 28.224 1.00 47.44 297 TRP A O 1
ATOM 2272 N N . PRO A 1 298 ? -14.985 26.469 28.721 1.00 36.41 298 PRO A N 1
ATOM 2273 C CA . PRO A 1 298 ? -15.303 27.793 29.224 1.00 36.41 298 PRO A CA 1
ATOM 2274 C C . PRO A 1 298 ? -14.344 28.127 30.365 1.00 36.41 298 PRO A C 1
ATOM 2276 O O . PRO A 1 298 ? -14.218 27.354 31.318 1.00 36.41 298 PRO A O 1
ATOM 2279 N N . GLU A 1 299 ? -13.656 29.260 30.240 1.00 37.97 299 GLU A N 1
ATOM 2280 C CA . GLU A 1 299 ? -12.966 29.873 31.367 1.00 37.97 299 GLU A CA 1
ATOM 2281 C C . GLU A 1 299 ? -14.030 30.123 32.439 1.00 37.97 299 GLU A C 1
ATOM 2283 O O . GLU A 1 299 ? -15.024 30.811 32.193 1.00 37.97 299 GLU A O 1
ATOM 2288 N N . THR A 1 300 ? -13.885 29.458 33.584 1.00 34.06 300 THR A N 1
ATOM 2289 C CA . THR A 1 300 ? -14.682 29.762 34.776 1.00 34.06 300 THR A CA 1
ATOM 2290 C C . THR A 1 300 ? -14.242 31.077 35.375 1.00 34.06 300 THR A C 1
ATOM 2292 O O . THR A 1 300 ? -13.008 31.218 35.541 1.00 34.06 300 THR A O 1
#

pLDDT: mean 84.55, std 14.91, range [34.06, 98.88]

Foldseek 3Di:
DLVLVVVLVDAAPFEEEEECLLDPVNVLVLLVCQVRNHAYEYEEADDVSQVSSVVSHHPYYQHPVPDPDSLVVLCVVNVFAGQEYEYQPQQCQQCRVSRRGQAANREYEDEHDDDPPDGHHDDDVVVCVVRVYYYYYDYDDDPVSVVVSVVCVVVVSDDDDDPDDDPVCVLVVVCVVLPDAPVVVQVCLQVVVQVCQVVAAPQQAAEPNDGGHGSSVVSVVSCVQCVPFANWGWAWDDKDFDPPDPDSFWGKMKTKTWIKGADPCCPVVRRMDIDIKIKMFTTDRNHGRYIYIPDDRDDD

Secondary structure (DSSP, 8-state):
-HHHHHHTT--TT-EEEEETTTSHHHHHHHHHHHHTT-EEEEEE-SHHHHHHHHHTT-SEEEETTT-S-HHHHHHHHTTS--SEEEE-SGGGGGGTTGGGTT-TT-EEEE-S-PPTTT------HHHHHHHT-EEEE-----HHHHHHHHHHHHTT----------GGGHHHHHHHTTTSHHHHHHHHHHHT-GGGGGGTEEEEEEETTPPPB-HHHHHHHHHHHHTTSTT-EEEEEEEEE----SSTT-EEEEEEEEEEEE-S-GGGS--EEEEEEEEEEEEETTEEEEEEESSPPPP-

Radius of gyration: 24.36 Å; chains: 1; bounding box: 55×52×68 Å

InterPro domains:
  IPR013149 Alcohol dehydrogenase-like, C-terminal [PF00107] (24-154)
  IPR032710 NTF2-like domain superfamily [SSF54427] (182-295)
  IPR036291 NAD(P)-binding domain superfamily [SSF51735] (5-161)

Organism: NCBI:txid856822